Protein AF-A0A3P3XNZ6-F1 (afdb_monomer)

Structure (mmCIF, N/CA/C/O backbone):
data_AF-A0A3P3XNZ6-F1
#
_entry.id   AF-A0A3P3XNZ6-F1
#
loop_
_atom_site.group_PDB
_atom_site.id
_atom_site.type_symbol
_atom_site.label_atom_id
_atom_site.label_alt_id
_atom_site.label_comp_id
_atom_site.label_asym_id
_atom_site.label_entity_id
_atom_site.label_seq_id
_atom_site.pdbx_PDB_ins_code
_atom_site.Cartn_x
_atom_site.Cartn_y
_atom_site.Cartn_z
_atom_site.occupancy
_atom_site.B_iso_or_equiv
_atom_site.auth_seq_id
_atom_site.auth_comp_id
_atom_site.auth_asym_id
_atom_site.auth_atom_id
_atom_site.pdbx_PDB_model_num
ATOM 1 N N . MET A 1 1 ? 28.329 -41.650 87.757 1.00 37.31 1 MET A N 1
ATOM 2 C CA . MET A 1 1 ? 29.149 -41.352 86.560 1.00 37.31 1 MET A CA 1
ATOM 3 C C . MET A 1 1 ? 28.262 -41.473 85.320 1.00 37.31 1 MET A C 1
ATOM 5 O O . MET A 1 1 ? 27.447 -42.379 85.312 1.00 37.31 1 MET A O 1
ATOM 9 N N . LYS A 1 2 ? 28.394 -40.509 84.386 1.00 38.69 2 LYS A N 1
ATOM 10 C CA . LYS A 1 2 ? 28.110 -40.455 82.919 1.00 38.69 2 LYS A CA 1
ATOM 11 C C . LYS A 1 2 ? 27.470 -41.691 82.232 1.00 38.69 2 LYS A C 1
ATOM 13 O O . LYS A 1 2 ? 27.834 -42.795 82.592 1.00 38.69 2 LYS A O 1
ATOM 18 N N . ALA A 1 3 ? 26.711 -41.645 81.126 1.00 40.75 3 ALA A N 1
ATOM 19 C CA . ALA A 1 3 ? 26.027 -40.648 80.278 1.00 40.75 3 ALA A CA 1
ATOM 20 C C . ALA A 1 3 ? 25.397 -41.413 79.064 1.00 40.75 3 ALA A C 1
ATOM 22 O O . ALA A 1 3 ? 25.833 -42.527 78.793 1.00 40.75 3 ALA A O 1
ATOM 23 N N . LEU A 1 4 ? 24.510 -40.746 78.294 1.00 41.44 4 LEU A N 1
ATOM 24 C CA . LEU A 1 4 ? 24.102 -41.002 76.880 1.00 41.44 4 LEU A CA 1
ATOM 25 C C . LEU A 1 4 ? 23.188 -42.221 76.591 1.00 41.44 4 LEU A C 1
ATOM 27 O O . LEU A 1 4 ? 23.368 -43.285 77.152 1.00 41.44 4 LEU A O 1
ATOM 31 N N . GLY A 1 5 ? 22.196 -42.179 75.694 1.00 35.16 5 GLY A N 1
ATOM 32 C CA . GLY A 1 5 ? 21.735 -41.153 74.755 1.00 35.16 5 GLY A CA 1
ATOM 33 C C . GLY A 1 5 ? 20.510 -41.666 73.969 1.00 35.16 5 GLY A C 1
ATOM 34 O O . GLY A 1 5 ? 20.352 -42.864 73.755 1.00 35.16 5 GLY A O 1
ATOM 35 N N . ARG A 1 6 ? 19.621 -40.746 73.573 1.00 47.22 6 ARG A N 1
ATOM 36 C CA . ARG A 1 6 ? 18.455 -40.976 72.698 1.00 47.22 6 ARG A CA 1
ATOM 37 C C . ARG A 1 6 ? 18.891 -41.075 71.230 1.00 47.22 6 ARG A C 1
ATOM 39 O O . ARG A 1 6 ? 19.627 -40.201 70.785 1.00 47.22 6 ARG A O 1
ATOM 46 N N . SER A 1 7 ? 18.280 -41.962 70.444 1.00 38.56 7 SER A N 1
ATOM 47 C CA . SER A 1 7 ? 17.762 -41.588 69.117 1.00 38.56 7 SER A CA 1
ATOM 48 C C . SER A 1 7 ? 16.632 -42.538 68.691 1.00 38.56 7 SER A C 1
ATOM 50 O O . SER A 1 7 ? 16.770 -43.757 68.711 1.00 38.56 7 SER A O 1
ATOM 52 N N . ALA A 1 8 ? 15.475 -41.966 68.358 1.00 41.25 8 ALA A N 1
ATOM 53 C CA . ALA A 1 8 ? 14.380 -42.648 67.681 1.00 41.25 8 ALA A CA 1
ATOM 54 C C . ALA A 1 8 ? 14.268 -42.020 66.288 1.00 41.25 8 ALA A C 1
ATOM 56 O O . ALA A 1 8 ? 14.183 -40.797 66.159 1.00 41.25 8 ALA A O 1
ATOM 57 N N . GLY A 1 9 ? 14.345 -42.865 65.260 1.00 38.97 9 GLY A N 1
ATOM 58 C CA . GLY A 1 9 ? 14.398 -42.478 63.856 1.00 38.97 9 GLY A CA 1
ATOM 59 C C . GLY A 1 9 ? 13.128 -41.774 63.386 1.00 38.97 9 GLY A C 1
ATOM 60 O O . GLY A 1 9 ? 12.032 -42.331 63.405 1.00 38.97 9 GLY A O 1
ATOM 61 N N . VAL A 1 10 ? 13.303 -40.543 62.913 1.00 47.97 10 VAL A N 1
ATOM 62 C CA . VAL A 1 10 ? 12.312 -39.764 62.172 1.00 47.97 10 VAL A CA 1
ATOM 63 C C . VAL A 1 10 ? 12.472 -40.109 60.694 1.00 47.97 10 VAL A C 1
ATOM 65 O O . VAL A 1 10 ? 13.333 -39.561 60.017 1.00 47.97 10 VAL A O 1
ATOM 68 N N . ALA A 1 11 ? 11.658 -41.026 60.176 1.00 49.03 11 ALA A N 1
ATOM 69 C CA . ALA A 1 11 ? 11.659 -41.348 58.748 1.00 49.03 11 ALA A CA 1
ATOM 70 C C . ALA A 1 11 ? 10.251 -41.705 58.253 1.00 49.03 11 ALA A C 1
ATOM 72 O O . ALA A 1 11 ? 9.998 -42.829 57.834 1.00 49.03 11 ALA A O 1
ATOM 73 N N . ARG A 1 12 ? 9.297 -40.763 58.334 1.00 46.00 12 ARG A N 1
ATOM 74 C CA . ARG A 1 12 ? 8.015 -40.889 57.601 1.00 46.00 12 ARG A CA 1
ATOM 75 C C . ARG A 1 12 ? 7.207 -39.596 57.420 1.00 46.00 12 ARG A C 1
ATOM 77 O O . ARG A 1 12 ? 5.992 -39.648 57.284 1.00 46.00 12 ARG A O 1
ATOM 84 N N . LYS A 1 13 ? 7.860 -38.427 57.418 1.00 45.84 13 LYS A N 1
ATOM 85 C CA . LYS A 1 13 ? 7.195 -37.126 57.171 1.00 45.84 13 LYS A CA 1
ATOM 86 C C . LYS A 1 13 ? 7.773 -36.314 56.004 1.00 45.84 13 LYS A C 1
ATOM 88 O O . LYS A 1 13 ? 7.261 -35.242 55.715 1.00 45.84 13 LYS A O 1
ATOM 93 N N . PHE A 1 14 ? 8.780 -36.830 55.296 1.00 45.44 14 PHE A N 1
ATOM 94 C CA . PHE A 1 1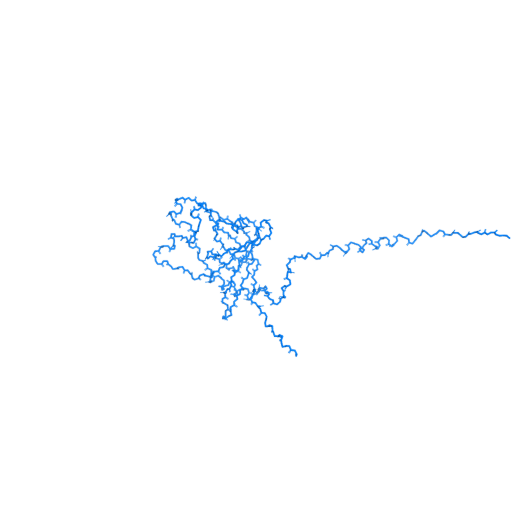4 ? 9.433 -36.098 54.200 1.00 45.44 14 PHE A CA 1
ATOM 95 C C . PHE A 1 14 ? 8.884 -36.403 52.799 1.00 45.44 14 PHE A C 1
ATOM 97 O O . PHE A 1 14 ? 9.166 -35.656 51.870 1.00 45.44 14 PHE A O 1
ATOM 104 N N . SER A 1 15 ? 8.052 -37.434 52.625 1.00 47.91 15 SER A N 1
ATOM 105 C CA . SER A 1 15 ? 7.571 -37.823 51.288 1.00 47.91 15 SER A CA 1
ATOM 106 C C . SER A 1 15 ? 6.355 -37.029 50.794 1.00 47.91 15 SER A C 1
ATOM 108 O O . SER A 1 15 ? 6.099 -37.016 49.598 1.00 47.91 15 SER A O 1
ATOM 110 N N . PHE A 1 16 ? 5.619 -36.339 51.675 1.00 46.62 16 PHE A N 1
ATOM 111 C CA . PHE A 1 16 ? 4.447 -35.541 51.274 1.00 46.62 16 PHE A CA 1
ATOM 112 C C . PHE A 1 16 ? 4.792 -34.088 50.910 1.00 46.62 16 PHE A C 1
ATOM 114 O O . PHE A 1 16 ? 4.100 -33.479 50.100 1.00 46.62 16 PHE A O 1
ATOM 121 N N . LEU A 1 17 ? 5.884 -33.536 51.455 1.00 43.78 17 LEU A N 1
ATOM 122 C CA . LEU A 1 17 ? 6.280 -32.149 51.183 1.00 43.78 17 LEU A CA 1
ATOM 123 C C . LEU A 1 17 ? 6.945 -31.980 49.807 1.00 43.78 17 LEU A C 1
ATOM 125 O O . LEU A 1 17 ? 6.819 -30.929 49.185 1.00 43.78 17 LEU A O 1
ATOM 129 N N . VAL A 1 18 ? 7.616 -33.024 49.309 1.00 50.12 18 VAL A N 1
ATOM 130 C CA . VAL A 1 18 ? 8.304 -32.984 48.008 1.00 50.12 18 VAL A CA 1
ATOM 131 C C . VAL A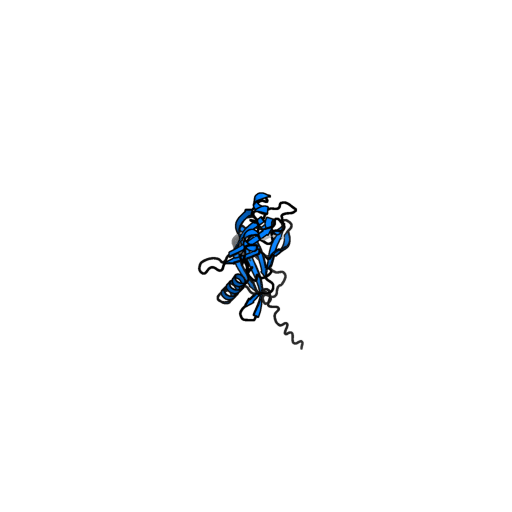 1 18 ? 7.305 -33.047 46.846 1.00 50.12 18 VAL A C 1
ATOM 133 O O . VAL A 1 18 ? 7.494 -32.366 45.845 1.00 50.12 18 VAL A O 1
ATOM 136 N N . VAL A 1 19 ? 6.192 -33.776 46.989 1.00 50.62 19 VAL A N 1
ATOM 137 C CA . VAL A 1 19 ? 5.168 -33.879 45.930 1.00 50.62 19 VAL A CA 1
ATOM 138 C C . VAL A 1 19 ? 4.344 -32.589 45.806 1.00 50.62 19 VAL A C 1
ATOM 140 O O . VAL A 1 19 ? 4.013 -32.182 44.695 1.00 50.62 19 VAL A O 1
ATOM 143 N N . PHE A 1 20 ? 4.082 -31.886 46.914 1.00 46.78 20 PHE A N 1
ATOM 144 C CA . PHE A 1 20 ? 3.361 -30.606 46.877 1.00 46.78 20 PHE A CA 1
ATOM 145 C C . PHE A 1 20 ? 4.219 -29.468 46.293 1.00 46.78 20 PHE A C 1
ATOM 147 O O . PHE A 1 20 ? 3.716 -28.634 45.544 1.00 46.78 20 PHE A O 1
ATOM 154 N N . ALA A 1 21 ? 5.534 -29.474 46.548 1.00 50.12 21 ALA A N 1
ATOM 155 C CA . ALA A 1 21 ? 6.458 -28.496 45.970 1.00 50.12 21 ALA A CA 1
ATOM 156 C C . ALA A 1 21 ? 6.625 -28.653 44.444 1.00 50.12 21 ALA A C 1
ATOM 158 O O . ALA A 1 21 ? 6.750 -27.654 43.736 1.00 50.12 21 ALA A O 1
ATOM 159 N N . VAL A 1 22 ? 6.564 -29.883 43.918 1.00 49.59 22 VAL A N 1
ATOM 160 C CA . VAL A 1 22 ? 6.654 -30.144 42.468 1.00 49.59 22 VAL A CA 1
ATOM 161 C C . VAL A 1 22 ? 5.366 -29.743 41.733 1.00 49.59 22 VAL A C 1
ATOM 163 O O . VAL A 1 22 ? 5.442 -29.234 40.616 1.00 49.59 22 VAL A O 1
ATOM 166 N N . LEU A 1 23 ? 4.193 -29.862 42.366 1.00 43.44 23 LEU A N 1
ATOM 167 C CA . LEU A 1 23 ? 2.929 -29.374 41.793 1.00 43.44 23 LEU A CA 1
ATOM 168 C C . LEU A 1 23 ? 2.794 -27.842 41.835 1.00 43.44 23 LEU A C 1
ATOM 170 O O . LEU A 1 23 ? 2.243 -27.261 40.903 1.00 43.44 23 LEU A O 1
ATOM 174 N N . CYS A 1 24 ? 3.352 -27.170 42.847 1.00 44.66 24 CYS A N 1
ATOM 175 C CA . CYS A 1 24 ? 3.391 -25.704 42.878 1.00 44.66 24 CYS A CA 1
ATOM 176 C C . CYS A 1 24 ? 4.438 -25.103 41.918 1.00 44.66 24 CYS A C 1
ATOM 178 O O . CYS A 1 24 ? 4.252 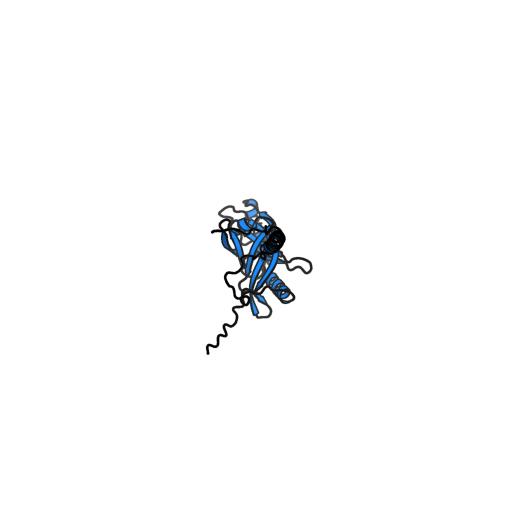-23.983 41.451 1.00 44.66 24 CYS A O 1
ATOM 180 N N . GLY A 1 25 ? 5.504 -25.838 41.575 1.00 40.91 25 GLY A N 1
ATOM 181 C CA . GLY A 1 25 ? 6.512 -25.395 40.600 1.00 40.91 25 GLY A CA 1
ATOM 182 C C . GLY A 1 25 ? 6.044 -25.432 39.139 1.00 40.91 25 GLY A C 1
ATOM 183 O O . GLY A 1 25 ? 6.533 -24.659 38.321 1.00 40.91 25 GLY A O 1
ATOM 184 N N . ALA A 1 26 ? 5.065 -26.281 38.808 1.00 43.91 26 ALA A N 1
ATOM 185 C CA . ALA A 1 26 ? 4.549 -26.423 37.443 1.00 43.91 26 ALA A CA 1
ATOM 186 C C . ALA A 1 26 ? 3.462 -25.395 37.067 1.00 43.91 26 ALA A C 1
ATOM 188 O O . ALA A 1 26 ? 3.115 -25.280 35.896 1.00 43.91 26 ALA A O 1
ATOM 189 N N . MET A 1 27 ? 2.941 -24.623 38.029 1.00 44.44 27 MET A N 1
ATOM 190 C CA . MET A 1 27 ? 1.995 -23.528 37.758 1.00 44.44 27 MET A CA 1
ATOM 191 C C . MET A 1 27 ? 2.659 -22.146 37.673 1.00 44.44 27 MET A C 1
ATOM 193 O O . MET A 1 27 ? 1.966 -21.149 37.494 1.00 44.44 27 MET A O 1
ATOM 197 N N . LEU A 1 28 ? 3.994 -22.072 37.752 1.00 44.62 28 LEU A N 1
ATOM 198 C CA . LEU A 1 28 ? 4.743 -20.809 37.733 1.00 44.62 28 LEU A CA 1
ATOM 199 C C . LEU A 1 28 ? 5.481 -20.514 36.412 1.00 44.62 28 LEU A C 1
ATOM 201 O O . LEU A 1 28 ? 6.344 -19.640 36.390 1.00 44.62 28 LEU A O 1
ATOM 205 N N . SER A 1 29 ? 5.161 -21.208 35.313 1.00 48.19 29 SER A N 1
ATOM 206 C CA . SER A 1 29 ? 5.759 -20.933 33.990 1.00 48.19 29 SER A CA 1
ATOM 207 C C . SER A 1 29 ? 4.765 -20.668 32.857 1.00 48.19 29 SER A C 1
ATOM 209 O O . SER A 1 29 ? 5.189 -20.409 31.734 1.00 48.19 29 SER A O 1
ATOM 211 N N . ALA A 1 30 ? 3.461 -20.611 33.130 1.00 47.41 30 ALA A N 1
ATOM 212 C CA . ALA A 1 30 ? 2.501 -20.042 32.186 1.00 47.41 30 ALA A CA 1
ATOM 213 C C . ALA A 1 30 ? 2.425 -18.520 32.384 1.00 47.41 30 ALA A C 1
ATOM 215 O O . ALA A 1 30 ? 1.396 -17.974 32.777 1.00 47.41 30 ALA A O 1
ATOM 216 N N . GLN A 1 31 ? 3.547 -17.828 32.166 1.00 46.78 31 GLN A N 1
ATOM 217 C CA . GLN A 1 31 ? 3.492 -16.388 31.923 1.00 46.78 31 GLN A CA 1
ATOM 218 C C . GLN A 1 31 ? 2.617 -16.196 30.672 1.00 46.78 31 GLN A C 1
ATOM 220 O O . GLN A 1 31 ? 2.880 -16.866 29.667 1.00 46.78 31 GLN A O 1
ATOM 225 N N . PRO A 1 32 ? 1.567 -15.353 30.699 1.00 46.50 32 PRO A N 1
ATOM 226 C CA . PRO A 1 32 ? 0.882 -14.992 29.469 1.00 46.50 32 PRO A CA 1
ATOM 227 C C . PRO A 1 32 ? 1.940 -14.456 28.506 1.00 46.50 32 PRO A C 1
ATOM 229 O O . PRO A 1 32 ? 2.825 -13.710 28.918 1.00 46.50 32 PRO A O 1
ATOM 232 N N . TYR A 1 33 ? 1.886 -14.878 27.247 1.00 46.62 33 TYR A N 1
ATOM 233 C CA . TYR A 1 33 ? 2.715 -14.305 26.197 1.00 46.62 33 TYR A CA 1
ATOM 234 C C . TYR A 1 33 ? 2.481 -12.788 26.192 1.00 46.62 33 TYR A C 1
ATOM 236 O O . TYR A 1 33 ? 1.423 -12.318 25.773 1.00 46.62 33 TYR A O 1
ATOM 244 N N . VAL A 1 34 ? 3.427 -12.031 26.748 1.00 42.97 34 VAL A N 1
ATOM 245 C CA . VAL A 1 34 ? 3.417 -10.574 26.689 1.00 42.97 34 VAL A CA 1
ATOM 246 C C . VAL A 1 34 ? 4.080 -10.232 25.370 1.00 42.97 34 VAL A C 1
ATOM 248 O O . VAL A 1 34 ? 5.305 -10.233 25.261 1.00 42.97 34 VAL A O 1
ATOM 251 N N . ASP A 1 35 ? 3.254 -10.002 24.352 1.00 43.41 35 ASP A N 1
ATOM 252 C CA . ASP A 1 35 ? 3.712 -9.348 23.136 1.00 43.41 35 ASP A CA 1
ATOM 253 C C . ASP A 1 35 ? 4.302 -8.003 23.571 1.00 43.41 35 ASP A C 1
ATOM 255 O O . ASP A 1 35 ? 3.625 -7.208 24.229 1.00 43.41 35 ASP A O 1
ATOM 259 N N . ALA A 1 36 ? 5.587 -7.780 23.312 1.00 40.62 36 ALA A N 1
ATOM 260 C CA . ALA A 1 36 ? 6.288 -6.568 23.709 1.00 40.62 36 ALA A CA 1
ATOM 261 C C . ALA A 1 36 ? 5.838 -5.382 22.834 1.00 40.62 36 ALA A C 1
ATOM 263 O O . ALA A 1 36 ? 6.620 -4.797 22.095 1.00 40.62 36 ALA A O 1
ATOM 264 N N . TYR A 1 37 ? 4.565 -5.006 22.944 1.00 45.94 37 TYR A N 1
ATOM 265 C CA . TYR A 1 37 ? 3.989 -3.755 22.471 1.00 45.94 37 TYR A CA 1
ATOM 266 C C . TYR A 1 37 ? 3.645 -2.880 23.678 1.00 45.94 37 TYR A C 1
ATOM 268 O O . TYR A 1 37 ? 2.486 -2.595 23.961 1.00 45.94 37 TYR A O 1
ATOM 276 N N . SER A 1 38 ? 4.652 -2.412 24.417 1.00 42.19 38 SER A N 1
ATOM 277 C CA . SER A 1 38 ? 4.426 -1.279 25.319 1.00 42.19 38 SER A CA 1
ATOM 278 C C . SER A 1 38 ? 5.699 -0.474 25.582 1.00 42.19 38 SER A C 1
ATOM 280 O O . SER A 1 38 ? 6.256 -0.499 26.678 1.00 42.19 38 SER A O 1
ATOM 282 N N . SER A 1 39 ? 6.127 0.349 24.621 1.00 40.72 39 SER A N 1
ATOM 283 C CA . SER A 1 39 ? 6.603 1.673 25.033 1.00 40.72 39 SER A CA 1
ATOM 284 C C . SER A 1 39 ? 5.356 2.428 25.488 1.00 40.72 39 SER A C 1
ATOM 286 O O . SER A 1 39 ? 4.534 2.747 24.629 1.00 40.72 39 SER A O 1
ATOM 288 N N . ALA A 1 40 ? 5.186 2.583 26.808 1.00 41.25 40 ALA A N 1
ATOM 289 C CA . ALA A 1 40 ? 4.059 3.187 27.531 1.00 41.25 40 ALA A CA 1
ATOM 290 C C . ALA A 1 40 ? 3.241 4.194 26.703 1.00 41.25 40 ALA A C 1
ATOM 292 O O . ALA A 1 40 ? 3.389 5.408 26.807 1.00 41.25 40 ALA A O 1
ATOM 293 N N . THR A 1 41 ? 2.374 3.668 25.849 1.00 45.09 41 THR A N 1
ATOM 294 C CA . THR A 1 41 ? 1.350 4.443 25.178 1.00 45.09 41 THR A CA 1
ATOM 295 C C . THR A 1 41 ? 0.203 4.347 26.153 1.00 45.09 41 THR A C 1
ATOM 297 O O . THR A 1 41 ? -0.248 3.233 26.424 1.00 45.09 41 THR A O 1
ATOM 300 N N . GLU A 1 42 ? -0.212 5.461 26.762 1.00 49.12 42 GLU A N 1
ATOM 301 C CA . GLU A 1 42 ? -1.441 5.431 27.550 1.00 49.12 42 GLU A CA 1
ATOM 302 C C . GLU A 1 42 ? -2.506 4.775 26.674 1.00 49.12 42 GLU A C 1
ATOM 304 O O . GLU A 1 42 ? -2.653 5.130 25.504 1.00 49.12 42 GLU A O 1
ATOM 309 N N . GLN A 1 43 ? -3.213 3.786 27.211 1.00 48.88 43 GLN A N 1
ATOM 310 C CA . GLN A 1 43 ? -4.198 2.983 26.479 1.00 48.88 43 GLN A CA 1
ATOM 311 C C . GLN A 1 43 ? -5.297 3.851 25.826 1.00 48.88 43 GLN A C 1
ATOM 313 O O . GLN A 1 43 ? -6.047 3.389 24.976 1.00 48.88 43 GLN A O 1
ATOM 318 N N . ALA A 1 44 ? -5.361 5.130 26.205 1.00 51.28 44 ALA A N 1
ATOM 319 C CA . ALA A 1 44 ? -6.229 6.152 25.655 1.00 51.28 44 ALA A CA 1
ATOM 320 C C . ALA A 1 44 ? -5.681 6.878 24.398 1.00 51.28 44 ALA A C 1
ATOM 322 O O . ALA A 1 44 ? -6.436 7.611 23.762 1.00 51.28 44 ALA A O 1
ATOM 323 N N . MET A 1 45 ? -4.409 6.684 24.015 1.00 57.16 45 MET A N 1
ATOM 324 C CA . MET A 1 45 ? -3.771 7.352 22.863 1.00 57.16 45 MET A CA 1
ATOM 325 C C . MET A 1 45 ? -3.881 6.593 21.536 1.00 57.16 45 MET A C 1
ATOM 327 O O . MET A 1 45 ? -3.646 7.169 20.472 1.00 57.16 45 MET A O 1
ATOM 331 N N . LYS A 1 46 ? -4.236 5.307 21.587 1.00 70.81 46 LYS A N 1
ATOM 332 C CA . LYS A 1 46 ? -4.516 4.469 20.419 1.00 70.81 46 LYS A CA 1
ATOM 333 C C . LYS A 1 46 ? -5.760 3.648 20.701 1.00 70.81 46 LYS A C 1
ATOM 335 O O . LYS A 1 46 ? -5.833 3.003 21.742 1.00 70.81 46 LYS A O 1
ATOM 340 N N . SER A 1 47 ? -6.724 3.653 19.790 1.00 80.25 47 SER A N 1
ATOM 341 C CA . SER A 1 47 ? -7.924 2.826 19.927 1.00 80.25 47 SER A CA 1
ATOM 342 C C . SER A 1 47 ? -8.122 1.949 18.704 1.00 80.25 47 SER A C 1
ATOM 344 O O . SER A 1 47 ? -8.302 2.462 17.598 1.00 80.25 47 SER A O 1
ATOM 346 N N . MET A 1 48 ? -8.132 0.634 18.927 1.00 86.62 48 MET A N 1
ATOM 347 C CA . MET A 1 48 ? -8.540 -0.346 17.927 1.00 86.62 48 MET A CA 1
ATOM 348 C C . MET A 1 48 ? -10.007 -0.113 17.560 1.00 86.62 48 MET A C 1
ATOM 350 O O . MET A 1 48 ? -10.880 -0.113 18.431 1.00 86.62 48 MET A O 1
ATOM 354 N N . LEU A 1 49 ? -10.281 0.106 16.279 1.00 87.88 49 LEU A N 1
ATOM 355 C CA . LEU A 1 49 ? -11.637 0.305 15.792 1.00 87.88 49 LEU A CA 1
ATOM 356 C C . LEU A 1 49 ? -12.333 -1.040 15.620 1.00 87.88 49 LEU A C 1
ATOM 358 O O . LEU A 1 49 ? -11.756 -2.001 15.119 1.00 87.88 49 LEU A O 1
ATOM 362 N N . THR A 1 50 ? -13.599 -1.096 16.016 1.00 87.88 50 THR A N 1
ATOM 363 C CA . THR A 1 50 ? -14.459 -2.276 15.869 1.00 87.88 50 THR A CA 1
ATOM 364 C C . THR A 1 50 ? -15.877 -1.842 15.489 1.00 87.88 50 THR A C 1
ATOM 366 O O . THR A 1 50 ? -16.209 -0.654 15.559 1.00 87.88 50 THR A O 1
ATOM 369 N N . GLY A 1 51 ? -16.713 -2.792 15.057 1.00 89.06 51 GLY A N 1
ATOM 370 C CA . GLY A 1 51 ? -18.129 -2.549 14.757 1.00 89.06 51 GLY A CA 1
ATOM 371 C C . GLY A 1 51 ? -18.352 -1.414 13.751 1.00 89.06 51 GLY A C 1
ATOM 372 O O . GLY A 1 51 ? -17.676 -1.333 12.725 1.00 89.06 51 GLY A O 1
ATOM 373 N N . ASP A 1 52 ? -19.290 -0.517 14.053 1.00 90.38 52 ASP A N 1
ATOM 374 C CA . ASP A 1 52 ? -19.654 0.592 13.162 1.00 90.38 52 ASP A CA 1
ATOM 375 C C . ASP A 1 52 ? -18.518 1.603 12.961 1.00 90.38 52 ASP A C 1
ATOM 377 O O . ASP A 1 52 ? -18.386 2.171 11.878 1.00 90.38 52 ASP A O 1
ATOM 381 N N . ALA A 1 53 ? -17.662 1.801 13.970 1.00 88.62 53 ALA A N 1
ATOM 382 C CA . ALA A 1 53 ? -16.509 2.691 13.856 1.00 88.62 53 ALA A CA 1
ATOM 383 C C . ALA A 1 53 ? -15.477 2.145 12.860 1.00 88.62 53 ALA A C 1
ATOM 385 O O . ALA A 1 53 ? -14.935 2.907 12.061 1.00 88.62 53 ALA A O 1
ATOM 386 N N . PHE A 1 54 ? -15.255 0.826 12.871 1.00 90.62 54 PHE A N 1
ATOM 387 C CA . PHE A 1 54 ? -14.422 0.160 11.871 1.00 90.62 54 PHE A CA 1
ATOM 388 C C . PHE A 1 54 ? -15.022 0.322 10.472 1.00 90.62 54 PHE A C 1
ATOM 390 O O . PHE A 1 54 ? -14.341 0.812 9.580 1.00 90.62 54 PHE A O 1
ATOM 397 N N . LYS A 1 55 ? -16.312 0.005 10.291 1.00 92.06 55 LYS A N 1
ATOM 398 C CA . LYS A 1 55 ? -16.990 0.113 8.985 1.00 92.06 55 LYS A CA 1
ATOM 399 C C . LYS A 1 55 ? -16.955 1.534 8.421 1.00 92.06 55 LYS A C 1
ATOM 401 O O . LYS A 1 55 ? -16.718 1.730 7.231 1.00 92.06 55 LYS A O 1
ATOM 406 N N . ALA A 1 56 ? -17.171 2.538 9.270 1.00 91.56 56 ALA A N 1
ATOM 407 C CA . ALA A 1 56 ? -17.101 3.938 8.868 1.00 91.56 56 ALA A CA 1
ATOM 408 C C . ALA A 1 56 ? -15.677 4.347 8.456 1.00 91.56 56 ALA A C 1
ATOM 410 O O . ALA A 1 56 ? -15.514 5.059 7.464 1.00 91.56 56 ALA A O 1
ATOM 411 N N . ALA A 1 57 ? -14.657 3.881 9.184 1.00 92.31 57 ALA A N 1
ATOM 412 C CA . ALA A 1 57 ? -13.262 4.111 8.828 1.00 92.31 57 ALA A CA 1
ATOM 413 C C . ALA A 1 57 ? -12.888 3.408 7.517 1.00 92.31 57 ALA A C 1
ATOM 415 O O . ALA A 1 57 ? -12.378 4.075 6.624 1.00 92.31 57 ALA A O 1
ATOM 416 N N . ALA A 1 58 ? -13.203 2.118 7.366 1.00 94.38 58 ALA A N 1
ATOM 417 C CA . ALA A 1 58 ? -12.950 1.336 6.155 1.00 94.38 58 ALA A CA 1
ATOM 418 C C . ALA A 1 58 ? -13.538 2.019 4.912 1.00 94.38 58 ALA A C 1
ATOM 420 O O . ALA A 1 58 ? -12.815 2.293 3.957 1.00 94.38 58 ALA A O 1
ATOM 421 N N . LYS A 1 59 ? -14.810 2.435 4.972 1.00 94.06 59 LYS A N 1
ATOM 422 C CA . LYS A 1 59 ? -15.469 3.166 3.879 1.00 94.06 59 LYS A CA 1
ATOM 423 C C . LYS A 1 59 ? -14.794 4.503 3.557 1.00 94.06 59 LYS A C 1
ATOM 425 O O . LYS A 1 59 ? -14.680 4.878 2.393 1.00 94.06 59 LYS A O 1
ATOM 430 N N . ALA A 1 60 ? -14.372 5.254 4.575 1.00 93.44 60 ALA A N 1
ATOM 431 C CA . ALA A 1 60 ? -13.689 6.528 4.364 1.00 93.44 60 ALA A CA 1
ATOM 432 C C . ALA A 1 60 ? -12.281 6.343 3.779 1.00 93.44 60 ALA A C 1
ATOM 434 O O . ALA A 1 60 ? -11.866 7.123 2.925 1.00 93.44 60 ALA A O 1
ATOM 435 N N . ILE A 1 61 ? -11.562 5.307 4.219 1.00 95.19 61 ILE A N 1
ATOM 436 C CA . ILE A 1 61 ? -10.242 4.931 3.706 1.00 95.19 61 ILE A CA 1
ATOM 437 C C . ILE A 1 61 ? -10.359 4.489 2.243 1.00 95.19 61 ILE A C 1
ATOM 439 O O . ILE A 1 61 ? -9.619 5.002 1.410 1.00 95.19 61 ILE A O 1
ATOM 443 N N . GLU A 1 62 ? -11.309 3.607 1.924 1.00 95.38 62 GLU A N 1
ATOM 444 C CA . GLU A 1 62 ? -11.606 3.145 0.561 1.00 95.38 62 GLU A CA 1
ATOM 445 C C . GLU A 1 62 ? -11.896 4.310 -0.386 1.00 95.38 62 GLU A C 1
ATOM 447 O O . GLU A 1 62 ? -11.244 4.437 -1.424 1.00 95.38 62 GLU A O 1
ATOM 452 N N . ALA A 1 63 ? -12.794 5.218 0.011 1.00 93.25 63 ALA A N 1
ATOM 453 C CA . ALA A 1 63 ? -13.168 6.387 -0.785 1.00 93.25 63 ALA A CA 1
ATOM 454 C C . ALA A 1 63 ? -12.006 7.360 -1.055 1.00 93.25 63 ALA A C 1
ATOM 456 O O . ALA A 1 63 ? -12.070 8.139 -2.005 1.00 93.25 63 ALA A O 1
ATOM 457 N N . GLY A 1 64 ? -10.970 7.344 -0.213 1.00 92.19 64 GLY A N 1
ATOM 458 C CA . GLY A 1 64 ? -9.755 8.137 -0.388 1.00 92.19 64 GLY A CA 1
ATOM 459 C C . GLY A 1 64 ? -8.533 7.308 -0.769 1.00 92.19 64 GLY A C 1
ATOM 460 O O . GLY A 1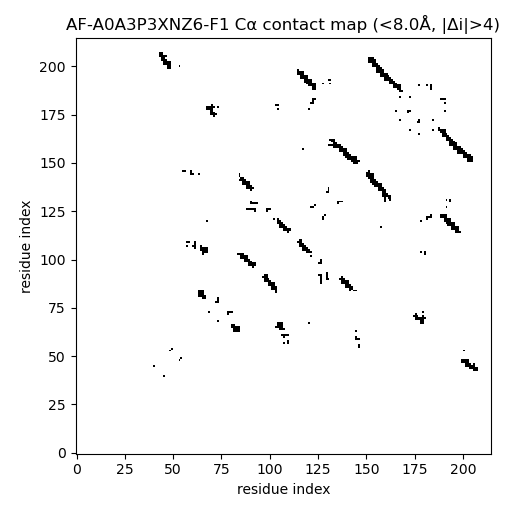 64 ? -7.411 7.773 -0.575 1.00 92.19 64 GLY A O 1
ATOM 461 N N . SER A 1 65 ? -8.715 6.091 -1.275 1.00 94.44 65 SER A N 1
ATOM 462 C CA . SER A 1 65 ? -7.626 5.277 -1.813 1.00 94.44 65 SER A CA 1
ATOM 463 C C . SER A 1 65 ? -7.443 5.522 -3.322 1.00 94.44 65 SER A C 1
ATOM 465 O O . SER A 1 65 ? -8.250 6.205 -3.956 1.00 94.44 65 SER A O 1
ATOM 467 N N . ALA A 1 66 ? -6.331 5.067 -3.897 1.00 93.75 66 ALA A N 1
ATOM 468 C CA . ALA A 1 66 ? -6.040 5.221 -5.322 1.00 93.75 66 ALA A CA 1
ATOM 469 C C . ALA A 1 66 ? -6.748 4.150 -6.172 1.00 93.75 66 ALA A C 1
ATOM 471 O O . ALA A 1 66 ? -7.123 3.089 -5.681 1.00 93.75 66 ALA A O 1
ATOM 472 N N . ASP A 1 67 ? -6.864 4.405 -7.475 1.00 93.94 67 ASP A N 1
ATOM 473 C CA . ASP A 1 67 ? -7.363 3.454 -8.482 1.00 93.94 67 ASP A CA 1
ATOM 474 C C . ASP A 1 67 ? -6.260 2.578 -9.104 1.00 93.94 67 ASP A C 1
ATOM 476 O O . ASP A 1 67 ? -6.540 1.748 -9.966 1.00 93.94 67 ASP A O 1
ATOM 480 N N . LEU A 1 68 ? -5.007 2.759 -8.667 1.00 94.62 68 LEU A N 1
ATOM 481 C CA . LEU A 1 68 ? -3.823 2.016 -9.118 1.00 94.62 68 LEU A CA 1
ATOM 482 C C . LEU A 1 68 ? -3.587 2.073 -10.637 1.00 94.62 68 LEU A C 1
ATOM 484 O O . LEU A 1 68 ? -3.047 1.130 -11.227 1.00 94.62 68 LEU A O 1
ATOM 488 N N . ALA A 1 69 ? -3.977 3.179 -11.279 1.00 95.31 69 ALA A N 1
ATOM 489 C CA . ALA A 1 69 ? -3.795 3.357 -12.711 1.00 95.31 69 ALA A CA 1
ATOM 490 C C . ALA A 1 69 ? -2.313 3.282 -13.125 1.00 95.31 69 ALA A C 1
ATOM 492 O O . ALA A 1 69 ? -1.419 3.908 -12.542 1.00 95.31 69 ALA A O 1
ATOM 493 N N . ASN A 1 70 ? -2.050 2.546 -14.205 1.00 96.12 70 ASN A N 1
ATOM 494 C CA . ASN A 1 70 ? -0.747 2.560 -14.862 1.00 96.12 70 ASN A CA 1
ATOM 495 C C . ASN A 1 70 ? -0.544 3.834 -15.697 1.00 96.12 70 ASN A C 1
ATOM 497 O O . ASN A 1 70 ? -1.485 4.584 -15.967 1.00 96.12 70 ASN A O 1
ATOM 501 N N . LEU A 1 71 ? 0.697 4.083 -16.115 1.00 95.25 71 LEU A N 1
ATOM 502 C CA . LEU A 1 71 ? 1.076 5.296 -16.840 1.00 95.25 71 LEU A CA 1
ATOM 503 C C . LEU A 1 71 ? 0.321 5.462 -18.168 1.00 95.25 71 LEU A C 1
ATOM 505 O O . LEU A 1 71 ? 0.043 6.588 -18.581 1.00 95.25 71 LEU A O 1
ATOM 509 N N . ALA A 1 72 ? 0.004 4.360 -18.852 1.00 96.62 72 ALA A N 1
ATOM 510 C CA . ALA A 1 72 ? -0.791 4.390 -20.076 1.00 96.62 72 ALA A CA 1
ATOM 511 C C . ALA A 1 72 ? -2.226 4.860 -19.797 1.00 96.62 72 ALA A C 1
ATOM 513 O O . ALA A 1 72 ? -2.714 5.786 -20.446 1.00 96.62 72 ALA A O 1
ATOM 514 N N . THR A 1 73 ? -2.867 4.279 -18.781 1.00 96.75 73 THR A N 1
ATOM 515 C CA . THR A 1 73 ? -4.222 4.640 -18.345 1.00 96.75 73 THR A CA 1
ATOM 516 C C . THR A 1 73 ? -4.268 6.085 -17.865 1.00 96.75 73 THR A C 1
ATOM 518 O O . THR A 1 73 ? -5.143 6.842 -18.278 1.00 96.75 73 THR A O 1
ATOM 521 N N . SER A 1 74 ? -3.276 6.516 -17.080 1.00 95.31 74 SER A N 1
ATOM 522 C CA . SER A 1 74 ? -3.246 7.869 -16.524 1.00 95.31 74 SER A CA 1
ATOM 523 C C . SER A 1 74 ? -3.039 8.970 -17.571 1.00 95.31 74 SER A C 1
ATOM 525 O O . SER A 1 74 ? -3.247 10.146 -17.282 1.00 95.31 74 SER A O 1
ATOM 527 N N . LYS A 1 75 ? -2.574 8.608 -18.774 1.00 95.56 75 LYS A N 1
ATOM 528 C CA . LYS A 1 75 ? -2.379 9.514 -19.917 1.00 95.56 75 LYS A CA 1
ATOM 529 C C . LYS A 1 75 ? -3.523 9.456 -20.930 1.00 95.56 75 LYS A C 1
ATOM 531 O O . LYS A 1 75 ? -3.508 10.227 -21.891 1.00 95.56 75 LYS A O 1
ATOM 536 N N . ALA A 1 76 ? -4.487 8.553 -20.754 1.00 96.38 76 ALA A N 1
ATOM 537 C CA . ALA A 1 76 ? -5.607 8.420 -21.671 1.00 96.38 76 ALA A CA 1
ATOM 538 C C . ALA A 1 76 ? -6.490 9.689 -21.654 1.00 96.38 76 ALA A C 1
ATOM 540 O O . ALA A 1 76 ? -6.710 10.276 -20.588 1.00 96.38 76 ALA A O 1
ATOM 541 N N . PRO A 1 77 ? -7.026 10.129 -22.809 1.00 96.31 77 PRO A N 1
ATOM 542 C CA . PRO A 1 77 ? -7.928 11.275 -22.860 1.00 96.31 77 PRO A CA 1
ATOM 543 C C . PRO A 1 77 ? -9.139 11.098 -21.936 1.00 96.31 77 PRO A C 1
ATOM 545 O O . PRO A 1 77 ? -9.812 10.072 -21.972 1.00 96.31 77 PRO A O 1
ATOM 548 N N . GLY A 1 78 ? -9.428 12.117 -21.125 1.00 95.69 78 GLY A N 1
ATOM 549 C CA . GLY A 1 78 ? -10.556 12.111 -20.187 1.00 95.69 78 GLY A CA 1
ATOM 550 C C . GLY A 1 78 ? -10.274 11.444 -18.838 1.00 95.69 78 GLY A C 1
ATOM 551 O O . GLY A 1 78 ? -11.123 11.522 -17.951 1.00 95.69 78 GLY A O 1
ATOM 552 N N . TYR A 1 79 ? -9.096 10.844 -18.638 1.00 95.69 79 TYR A N 1
ATOM 553 C CA . TYR A 1 79 ? -8.716 10.308 -17.334 1.00 95.69 79 TYR A CA 1
ATOM 554 C C . TYR A 1 79 ? -8.539 11.431 -16.301 1.00 95.69 79 TYR A C 1
ATOM 556 O O . TYR A 1 79 ? -7.866 12.433 -16.548 1.00 95.69 79 TYR A O 1
ATOM 564 N N . THR A 1 80 ? -9.127 11.244 -15.120 1.00 93.31 80 THR A N 1
ATOM 565 C CA . THR A 1 80 ? -8.922 12.098 -13.947 1.00 93.31 80 THR A CA 1
ATOM 566 C C . THR A 1 80 ? -8.626 11.197 -12.763 1.00 93.31 80 THR A C 1
ATOM 568 O O . THR A 1 80 ? -9.490 10.426 -12.355 1.00 93.31 80 THR A O 1
ATOM 571 N N . ALA A 1 81 ? -7.416 11.304 -12.212 1.00 88.81 81 ALA A N 1
ATOM 572 C CA . ALA A 1 81 ? -7.037 10.518 -11.047 1.00 88.81 81 ALA A CA 1
ATOM 573 C C . ALA A 1 81 ? -7.968 10.831 -9.861 1.00 88.81 81 ALA A C 1
ATOM 575 O O . ALA A 1 81 ? -8.273 12.010 -9.620 1.00 88.81 81 ALA A O 1
ATOM 576 N N . PRO A 1 82 ? -8.401 9.816 -9.094 1.00 88.69 82 PRO A N 1
ATOM 577 C CA . PRO A 1 82 ? -9.135 10.055 -7.864 1.00 88.69 82 PRO A CA 1
ATOM 578 C C . PRO A 1 82 ? -8.265 10.833 -6.872 1.00 88.69 82 PRO A C 1
ATOM 580 O O . PRO A 1 82 ? -7.034 10.762 -6.879 1.00 88.69 82 PRO A O 1
ATOM 583 N N . LYS A 1 83 ? -8.911 11.582 -5.975 1.00 82.38 83 LYS A N 1
ATOM 584 C CA . LYS A 1 83 ? -8.204 12.175 -4.838 1.00 82.38 83 LYS A CA 1
ATOM 585 C C . LYS A 1 83 ? -7.846 11.059 -3.860 1.00 82.38 83 LYS A C 1
ATOM 587 O O . LYS A 1 83 ? -8.722 10.570 -3.158 1.00 82.38 83 LYS A O 1
ATOM 592 N N . SER A 1 84 ? -6.570 10.704 -3.795 1.00 87.50 84 SER A N 1
ATOM 593 C CA . SER A 1 84 ? -6.057 9.710 -2.851 1.00 87.50 84 SER A CA 1
ATOM 594 C C . SER A 1 84 ? -5.384 10.373 -1.649 1.00 87.50 84 SER A C 1
ATOM 596 O O . SER A 1 84 ? -4.637 11.345 -1.808 1.00 87.50 84 SER A O 1
ATOM 598 N N . TYR A 1 85 ? -5.561 9.820 -0.451 1.00 91.75 85 TYR A N 1
ATOM 599 C CA . TYR A 1 85 ? -4.744 10.192 0.696 1.00 91.75 85 TYR A CA 1
ATOM 600 C C . TYR A 1 85 ? -3.292 9.759 0.471 1.00 91.75 85 TYR A C 1
ATOM 602 O O . TYR A 1 85 ? -3.005 8.661 -0.014 1.00 91.75 85 TYR A O 1
ATOM 610 N N . LEU A 1 86 ? -2.361 10.619 0.881 1.00 91.12 86 LEU A N 1
ATOM 611 C CA . LEU A 1 86 ? -0.978 10.199 1.063 1.00 91.12 86 LEU A CA 1
ATOM 612 C C . LEU A 1 86 ? -0.914 9.252 2.256 1.00 91.12 86 LEU A C 1
ATOM 614 O O . LEU A 1 86 ? -1.459 9.546 3.322 1.00 91.12 86 LEU A O 1
ATOM 618 N N . ALA A 1 87 ? -0.219 8.140 2.073 1.00 95.25 87 ALA A N 1
ATOM 619 C CA . ALA A 1 87 ? -0.007 7.164 3.123 1.00 95.25 87 ALA A CA 1
ATOM 620 C C . ALA A 1 87 ? 1.481 6.872 3.287 1.00 95.25 87 ALA A C 1
ATOM 622 O O . ALA A 1 87 ? 2.305 7.220 2.440 1.00 95.25 87 ALA A O 1
ATOM 623 N N . ASN A 1 88 ? 1.832 6.232 4.393 1.00 96.38 88 ASN A N 1
ATOM 624 C CA . ASN A 1 88 ? 3.175 5.738 4.635 1.00 96.38 88 ASN A CA 1
ATOM 625 C C . ASN A 1 88 ? 3.105 4.237 4.869 1.00 96.38 88 ASN A C 1
ATOM 627 O O . ASN A 1 88 ? 2.444 3.794 5.807 1.00 96.38 88 ASN A O 1
ATOM 631 N N . VAL A 1 89 ? 3.784 3.465 4.027 1.00 96.94 89 VAL A N 1
ATOM 632 C CA . VAL A 1 89 ? 4.001 2.047 4.299 1.00 96.94 89 VAL A CA 1
ATOM 633 C C . VAL A 1 89 ? 5.148 1.908 5.289 1.00 96.94 89 VAL A C 1
ATOM 635 O O . VAL A 1 89 ? 6.171 2.592 5.181 1.00 96.94 89 VAL A O 1
ATOM 638 N N . MET A 1 90 ? 4.954 1.034 6.265 1.00 96.94 90 MET A N 1
ATOM 639 C CA . MET A 1 90 ? 5.906 0.745 7.322 1.00 96.94 90 MET A CA 1
ATOM 640 C C . MET A 1 90 ? 6.158 -0.755 7.395 1.00 96.94 90 MET A C 1
ATOM 642 O O . MET A 1 90 ? 5.223 -1.553 7.316 1.00 96.94 90 MET A O 1
ATOM 646 N N . SER A 1 91 ? 7.416 -1.138 7.574 1.00 94.88 91 SER A N 1
ATOM 647 C CA . SER A 1 91 ? 7.810 -2.528 7.810 1.00 94.88 91 SER A CA 1
ATOM 648 C C . SER A 1 91 ? 9.054 -2.593 8.696 1.00 94.88 91 SER A C 1
ATOM 650 O O . SER A 1 91 ? 9.698 -1.572 8.949 1.00 94.88 91 SER A O 1
ATOM 652 N N . VAL A 1 92 ? 9.379 -3.785 9.191 1.00 93.81 92 VAL A N 1
ATOM 653 C CA . VAL A 1 92 ? 10.582 -4.018 9.997 1.00 93.81 92 VAL A CA 1
ATOM 654 C C . VAL A 1 92 ? 11.690 -4.530 9.084 1.00 93.81 92 VAL A C 1
ATOM 656 O O . VAL A 1 92 ? 11.503 -5.496 8.347 1.00 93.81 92 VAL A O 1
ATOM 659 N N . ASN A 1 93 ? 12.835 -3.859 9.119 1.00 92.50 93 ASN A N 1
ATOM 660 C CA . ASN A 1 93 ? 14.034 -4.255 8.397 1.00 92.50 93 ASN A CA 1
ATOM 661 C C . ASN A 1 93 ? 14.685 -5.482 9.061 1.00 92.50 93 ASN A C 1
ATOM 663 O O . ASN A 1 93 ? 14.471 -5.722 10.250 1.00 92.50 93 ASN A O 1
ATOM 667 N N . PRO A 1 94 ? 15.543 -6.232 8.345 1.00 91.06 94 PRO A N 1
ATOM 668 C CA . PRO A 1 94 ? 16.234 -7.394 8.913 1.00 91.06 94 PRO A CA 1
ATOM 669 C C . PRO A 1 94 ? 17.083 -7.097 10.160 1.00 91.06 94 PRO A C 1
ATOM 671 O O . PRO A 1 94 ? 17.318 -7.989 10.969 1.00 91.06 94 PRO A O 1
ATOM 674 N N . ASP A 1 95 ? 17.537 -5.852 10.327 1.00 91.12 95 ASP A N 1
ATOM 675 C CA . ASP A 1 95 ? 18.297 -5.388 11.495 1.00 91.12 95 ASP A CA 1
ATOM 676 C C . ASP A 1 95 ? 17.409 -4.961 12.683 1.00 91.12 95 ASP A C 1
ATOM 678 O O . ASP A 1 95 ? 17.918 -4.514 13.710 1.00 91.12 95 ASP A O 1
ATOM 682 N N . GLY A 1 96 ? 16.085 -5.085 12.551 1.00 89.88 96 GLY A N 1
ATOM 683 C CA . GLY A 1 96 ? 15.099 -4.689 13.554 1.00 89.88 96 GLY A CA 1
ATOM 684 C C . GLY A 1 96 ? 14.704 -3.209 13.518 1.00 89.88 96 GLY A C 1
ATOM 685 O O . GLY A 1 96 ? 13.818 -2.806 14.272 1.00 89.88 96 GLY A O 1
ATOM 686 N N . SER A 1 97 ? 15.310 -2.386 12.656 1.00 92.62 97 SER A N 1
ATOM 687 C CA . SER A 1 97 ? 14.899 -0.989 12.476 1.00 92.62 97 SER A CA 1
ATOM 688 C C . SER A 1 97 ? 13.574 -0.880 11.712 1.00 92.62 97 SER A C 1
ATOM 690 O O . SER A 1 97 ? 13.182 -1.780 10.969 1.00 92.62 97 SER A O 1
ATOM 692 N N . VAL A 1 98 ? 12.858 0.234 11.880 1.00 92.19 98 VAL A N 1
ATOM 693 C CA . VAL A 1 98 ? 11.598 0.477 11.160 1.00 92.19 98 VAL A CA 1
ATOM 694 C C . VAL A 1 98 ? 11.878 1.225 9.860 1.00 92.19 98 VAL A C 1
ATOM 696 O O . VAL A 1 98 ? 12.389 2.345 9.873 1.00 92.19 98 VAL A O 1
ATOM 699 N N . GLY A 1 99 ? 11.500 0.622 8.735 1.00 91.94 99 GLY A N 1
ATOM 700 C CA . GLY A 1 99 ? 11.466 1.271 7.429 1.00 91.94 99 GLY A CA 1
ATOM 701 C C . GLY A 1 99 ? 10.154 2.026 7.225 1.00 91.94 99 GLY A C 1
ATOM 702 O O . GLY A 1 99 ? 9.084 1.518 7.549 1.00 91.94 99 GLY A O 1
ATOM 703 N N . ILE A 1 100 ? 10.217 3.234 6.657 1.00 94.31 100 ILE A N 1
ATOM 704 C CA . ILE A 1 100 ? 9.043 4.056 6.323 1.00 94.31 100 ILE A CA 1
ATOM 705 C C . ILE A 1 100 ? 9.193 4.579 4.893 1.00 94.31 100 ILE A C 1
ATOM 707 O O . ILE A 1 100 ? 10.265 5.033 4.495 1.00 94.31 100 ILE A O 1
ATOM 711 N N . SER A 1 101 ? 8.129 4.507 4.095 1.00 93.62 101 SER A N 1
ATOM 712 C CA . SER A 1 101 ? 8.100 5.087 2.749 1.00 93.62 101 SER A CA 1
ATOM 713 C C . SER A 1 101 ? 6.753 5.735 2.481 1.00 93.62 101 SER A C 1
ATOM 715 O O . SER A 1 101 ? 5.716 5.104 2.671 1.00 93.62 101 SER A O 1
ATOM 717 N N . THR A 1 102 ? 6.766 6.981 2.015 1.00 92.94 102 THR A N 1
ATOM 718 C CA . THR A 1 102 ? 5.557 7.658 1.537 1.00 92.94 102 THR A CA 1
ATOM 719 C C . THR A 1 102 ? 5.104 7.035 0.224 1.00 92.94 102 THR A C 1
ATOM 721 O O . THR A 1 102 ? 5.915 6.838 -0.681 1.00 92.94 102 THR A O 1
ATOM 724 N N . ILE A 1 103 ? 3.812 6.735 0.120 1.00 92.44 103 ILE A N 1
ATOM 725 C CA . ILE A 1 103 ? 3.202 6.135 -1.062 1.00 92.44 103 ILE A CA 1
ATOM 726 C C . ILE A 1 103 ? 1.904 6.853 -1.432 1.00 92.44 103 ILE A C 1
ATOM 728 O O . ILE A 1 103 ? 1.132 7.281 -0.571 1.00 92.44 103 ILE A O 1
ATOM 732 N N . SER A 1 104 ? 1.670 6.969 -2.737 1.00 85.88 104 SER A N 1
ATOM 733 C CA . SER A 1 104 ? 0.435 7.498 -3.331 1.00 85.88 104 SER A CA 1
ATOM 734 C C . SER A 1 104 ? -0.348 6.440 -4.111 1.00 85.88 104 SER A C 1
ATOM 736 O O . SER A 1 104 ? -1.482 6.693 -4.495 1.00 85.88 104 SER A O 1
ATOM 738 N N . GLN A 1 105 ? 0.243 5.270 -4.371 1.00 92.94 105 GLN A N 1
ATOM 739 C CA . GLN A 1 105 ? -0.376 4.178 -5.126 1.00 92.94 105 GLN A CA 1
ATOM 740 C C . GLN A 1 105 ? -0.681 3.018 -4.188 1.00 92.94 105 GLN A C 1
ATOM 742 O O . GLN A 1 105 ? 0.111 2.094 -4.002 1.00 92.94 105 GLN A O 1
ATOM 747 N N . TRP A 1 106 ? -1.834 3.122 -3.542 1.00 96.25 106 TRP A N 1
ATOM 748 C CA . TRP A 1 106 ? -2.395 2.076 -2.705 1.00 96.25 106 TRP A CA 1
ATOM 749 C C . TRP A 1 106 ? -3.917 2.125 -2.792 1.00 96.25 106 TRP A C 1
ATOM 751 O O . TRP A 1 106 ? -4.492 3.201 -2.937 1.00 96.25 106 TRP A O 1
ATOM 761 N N . GLN A 1 107 ? -4.556 0.970 -2.687 1.00 97.12 107 GLN A N 1
ATOM 762 C CA . GLN A 1 107 ? -6.005 0.829 -2.710 1.00 97.12 107 GLN A CA 1
ATOM 763 C C . GLN A 1 107 ? -6.465 0.116 -1.448 1.00 97.12 107 GLN A C 1
ATOM 765 O O . GLN A 1 107 ? -5.773 -0.776 -0.956 1.00 97.12 107 GLN A O 1
ATOM 770 N N . TYR A 1 108 ? -7.630 0.492 -0.939 1.00 97.56 108 TYR A N 1
ATOM 771 C CA . TYR A 1 108 ? -8.328 -0.265 0.091 1.00 97.56 108 TYR A CA 1
ATOM 772 C C . TYR A 1 108 ? -9.608 -0.831 -0.501 1.00 97.56 108 TYR A C 1
ATOM 774 O O . TYR A 1 108 ? -10.290 -0.133 -1.243 1.00 97.56 108 TYR A O 1
ATOM 782 N N . ILE A 1 109 ? -9.904 -2.085 -0.186 1.00 96.94 109 ILE A N 1
ATOM 783 C CA . ILE A 1 109 ? -11.090 -2.797 -0.646 1.00 96.94 109 ILE A CA 1
ATOM 784 C C . ILE A 1 109 ? -11.807 -3.294 0.602 1.00 96.94 109 ILE A C 1
ATOM 786 O O . ILE A 1 109 ? -11.339 -4.233 1.256 1.00 96.94 109 ILE A O 1
ATOM 790 N N . ALA A 1 110 ? -12.913 -2.635 0.942 1.00 94.94 110 ALA A N 1
ATOM 791 C CA . ALA A 1 110 ? -13.768 -3.072 2.032 1.00 94.94 110 ALA A CA 1
ATOM 792 C C . ALA A 1 110 ? -14.569 -4.304 1.590 1.00 94.94 110 ALA A C 1
ATOM 794 O O . ALA A 1 110 ? -15.063 -4.370 0.462 1.00 94.94 110 ALA A O 1
ATOM 795 N N . SER A 1 111 ? -14.702 -5.290 2.471 1.00 91.94 111 SER A N 1
ATOM 796 C CA . SER A 1 111 ? -15.483 -6.491 2.215 1.00 91.94 111 SER A CA 1
ATOM 797 C C . SER A 1 111 ? -16.726 -6.532 3.095 1.00 91.94 111 SER A C 1
ATOM 799 O O . SER A 1 111 ? -16.660 -6.409 4.316 1.00 91.94 111 SER A O 1
ATOM 801 N N . ASP A 1 112 ? -17.878 -6.799 2.479 1.00 84.31 112 ASP A N 1
ATOM 802 C CA . ASP A 1 112 ? -19.100 -7.125 3.220 1.00 84.31 112 ASP A CA 1
ATOM 803 C C . ASP A 1 112 ? -19.024 -8.527 3.857 1.00 84.31 112 ASP A C 1
ATOM 805 O O . ASP A 1 112 ? -19.721 -8.813 4.834 1.00 84.31 112 ASP A O 1
ATOM 809 N N . PHE A 1 113 ? -18.171 -9.407 3.313 1.00 79.38 113 PHE A N 1
ATOM 810 C CA . PHE A 1 113 ? -18.015 -10.797 3.741 1.00 79.38 113 PHE A CA 1
ATOM 811 C C . PHE A 1 113 ? -16.539 -11.218 3.723 1.00 79.38 113 PHE A C 1
ATOM 813 O O . PHE A 1 113 ? -15.944 -11.429 2.667 1.00 79.38 113 PHE A O 1
ATOM 820 N N . GLY A 1 114 ? -15.947 -11.397 4.903 1.00 86.12 114 GLY A N 1
ATOM 821 C CA . GLY A 1 114 ? -14.541 -11.785 5.051 1.00 86.12 114 GLY A CA 1
ATOM 822 C C . GLY A 1 114 ? -13.654 -10.607 5.442 1.00 86.12 114 GLY A C 1
ATOM 823 O O . GLY A 1 114 ? -14.127 -9.664 6.068 1.00 86.12 114 GLY A O 1
ATOM 824 N N . ALA A 1 115 ? -12.363 -10.702 5.130 1.00 91.75 115 ALA A N 1
ATOM 825 C CA . ALA A 1 115 ? -11.394 -9.677 5.491 1.00 91.75 115 ALA A CA 1
ATOM 826 C C . ALA A 1 115 ? -11.312 -8.568 4.434 1.00 91.75 115 ALA A C 1
ATOM 828 O O . ALA A 1 115 ? -11.368 -8.833 3.228 1.00 91.75 115 ALA A O 1
ATOM 829 N N . ASP A 1 116 ? -11.123 -7.339 4.903 1.00 97.56 116 ASP A N 1
ATOM 830 C CA . ASP A 1 116 ? -10.780 -6.201 4.056 1.00 97.56 116 ASP A CA 1
ATOM 831 C C . ASP A 1 116 ? -9.357 -6.371 3.514 1.00 97.56 116 ASP A C 1
ATOM 833 O O . ASP A 1 116 ? -8.510 -7.032 4.126 1.00 97.56 116 ASP A O 1
ATOM 837 N N . HIS A 1 117 ? -9.079 -5.755 2.368 1.00 98.25 117 HIS A N 1
ATOM 838 C CA . HIS A 1 117 ? -7.770 -5.838 1.732 1.00 98.25 117 HIS A CA 1
ATOM 839 C C . HIS A 1 117 ? -7.170 -4.460 1.476 1.00 98.25 117 HIS A C 1
ATOM 841 O O . HIS A 1 117 ? -7.865 -3.509 1.132 1.00 98.25 117 HIS A O 1
ATOM 847 N N . ALA A 1 118 ? -5.847 -4.374 1.590 1.00 98.06 118 ALA A N 1
ATOM 848 C CA . ALA A 1 118 ? -5.068 -3.241 1.118 1.00 98.06 118 ALA A CA 1
ATOM 849 C C . ALA A 1 118 ? -4.106 -3.711 0.025 1.00 98.06 118 ALA A C 1
ATOM 851 O O . ALA A 1 118 ? -3.348 -4.657 0.228 1.00 98.06 118 ALA A O 1
ATOM 852 N N . ILE A 1 119 ? -4.118 -3.048 -1.125 1.00 98.19 119 ILE A N 1
ATOM 853 C CA . ILE A 1 119 ? -3.194 -3.311 -2.228 1.00 98.19 119 ILE A CA 1
ATOM 854 C C . ILE A 1 119 ? -2.175 -2.181 -2.259 1.00 98.19 119 ILE A C 1
ATOM 856 O O . ILE A 1 119 ? -2.546 -1.015 -2.354 1.00 98.19 119 ILE A O 1
ATOM 860 N N . LEU A 1 120 ? -0.891 -2.514 -2.179 1.00 97.44 120 LEU A N 1
ATOM 861 C CA . LEU A 1 120 ? 0.216 -1.563 -2.179 1.00 97.44 120 LEU A CA 1
ATOM 862 C C . LEU A 1 120 ? 1.013 -1.719 -3.475 1.00 97.44 120 LEU A C 1
ATOM 864 O O . LEU A 1 120 ? 1.473 -2.819 -3.777 1.00 97.44 120 LEU A O 1
ATOM 868 N N . GLN A 1 121 ? 1.229 -0.631 -4.215 1.00 96.31 121 GLN A N 1
ATOM 869 C CA . GLN A 1 121 ? 2.160 -0.623 -5.342 1.00 96.31 121 GLN A CA 1
ATOM 870 C C . GLN A 1 121 ? 3.457 0.076 -4.951 1.00 96.31 121 GLN A C 1
ATOM 872 O O . GLN A 1 121 ? 3.504 1.289 -4.744 1.00 96.31 121 GLN A O 1
ATOM 877 N N . LEU A 1 122 ? 4.530 -0.706 -4.848 1.00 96.06 122 LEU A N 1
ATOM 878 C CA . LEU A 1 122 ? 5.840 -0.240 -4.407 1.00 96.06 122 LEU A CA 1
ATOM 879 C C . LEU A 1 122 ? 6.869 -0.430 -5.518 1.00 96.06 122 LEU A C 1
ATOM 881 O O . LEU A 1 122 ? 6.943 -1.477 -6.154 1.00 96.06 122 LEU A O 1
ATOM 885 N N . THR A 1 123 ? 7.717 0.571 -5.733 1.00 95.31 123 THR A N 1
ATOM 886 C CA . THR A 1 123 ? 8.958 0.360 -6.490 1.00 95.31 123 THR A CA 1
ATOM 887 C C . THR A 1 123 ? 9.970 -0.334 -5.579 1.00 95.31 123 THR A C 1
ATOM 889 O O . THR A 1 123 ? 9.967 -0.096 -4.371 1.00 95.31 123 THR A O 1
ATOM 892 N N . TRP A 1 124 ? 10.829 -1.185 -6.147 1.00 94.94 124 TRP A N 1
ATOM 893 C CA . TRP A 1 124 ? 11.895 -1.866 -5.415 1.00 94.94 124 TRP A CA 1
ATOM 894 C C . TRP A 1 124 ? 12.632 -0.909 -4.471 1.00 94.94 124 TRP A C 1
ATOM 896 O O . TRP A 1 124 ? 13.133 0.143 -4.870 1.00 94.94 124 TRP A O 1
ATOM 906 N N . GLY A 1 125 ? 12.697 -1.319 -3.214 1.00 93.81 125 GLY A N 1
ATOM 907 C CA . GLY A 1 125 ? 13.246 -0.586 -2.088 1.00 93.81 125 GLY A CA 1
ATOM 908 C C . GLY A 1 125 ? 13.027 -1.412 -0.825 1.00 93.81 125 GLY A C 1
ATOM 909 O O . GLY A 1 125 ? 12.365 -2.450 -0.875 1.00 93.81 125 GLY A O 1
ATOM 910 N N . GLN A 1 126 ? 13.569 -0.971 0.309 1.00 94.62 126 GLN A N 1
ATOM 911 C CA . GLN A 1 126 ? 13.604 -1.810 1.509 1.00 94.62 126 GLN A CA 1
ATOM 912 C C . GLN A 1 126 ? 12.206 -2.249 1.978 1.00 94.62 126 GLN A C 1
ATOM 914 O O . GLN A 1 126 ? 11.991 -3.432 2.207 1.00 94.62 126 GLN A O 1
ATOM 919 N N . ASN A 1 127 ? 11.231 -1.334 2.025 1.00 95.50 127 ASN A N 1
ATOM 920 C CA . ASN A 1 127 ? 9.853 -1.678 2.393 1.00 95.50 127 ASN A CA 1
ATOM 921 C C . ASN A 1 127 ? 9.181 -2.641 1.403 1.00 95.50 127 ASN A C 1
ATOM 923 O O . ASN A 1 127 ? 8.394 -3.480 1.825 1.00 95.50 127 ASN A O 1
ATOM 927 N N . ALA A 1 128 ? 9.495 -2.545 0.106 1.00 96.06 128 ALA A N 1
ATOM 928 C CA . ALA A 1 128 ? 8.987 -3.495 -0.880 1.00 96.06 128 ALA A CA 1
ATOM 929 C C . ALA A 1 128 ? 9.557 -4.890 -0.621 1.00 96.06 128 ALA A C 1
ATOM 931 O O . ALA A 1 128 ? 8.799 -5.843 -0.538 1.00 96.06 128 ALA A O 1
ATOM 932 N N . VAL A 1 129 ? 10.873 -4.995 -0.408 1.00 95.94 129 VAL A N 1
ATOM 933 C CA . VAL A 1 129 ? 11.553 -6.271 -0.132 1.00 95.94 129 VAL A CA 1
ATOM 934 C C . VAL A 1 129 ? 11.065 -6.893 1.176 1.00 95.94 129 VAL A C 1
ATOM 936 O O . VAL A 1 129 ? 10.775 -8.083 1.208 1.00 95.94 129 VAL A O 1
ATOM 939 N N . ASN A 1 130 ? 10.901 -6.094 2.233 1.00 96.44 130 ASN A N 1
ATOM 940 C CA . ASN A 1 130 ? 10.395 -6.578 3.518 1.00 96.44 130 ASN A CA 1
ATOM 941 C C . ASN A 1 130 ? 8.963 -7.130 3.423 1.00 96.44 130 ASN A C 1
ATOM 943 O O . ASN A 1 130 ? 8.578 -7.933 4.264 1.00 96.44 130 ASN A O 1
ATOM 947 N N . LEU A 1 131 ? 8.169 -6.703 2.436 1.00 97.19 131 LEU A N 1
ATOM 948 C CA . LEU A 1 131 ? 6.773 -7.115 2.254 1.00 97.19 131 LEU A CA 1
ATOM 949 C C . LEU A 1 131 ? 6.565 -8.028 1.033 1.00 97.19 131 LEU A C 1
ATOM 951 O O . LEU A 1 131 ? 5.440 -8.442 0.774 1.00 97.19 131 LEU A O 1
ATOM 955 N N . ALA A 1 132 ? 7.615 -8.363 0.283 1.00 94.31 132 ALA A N 1
ATOM 956 C CA . ALA A 1 132 ? 7.523 -9.131 -0.961 1.00 94.31 132 ALA A CA 1
ATOM 957 C C . ALA A 1 132 ? 7.371 -10.651 -0.744 1.00 94.31 132 ALA A C 1
ATOM 959 O O . ALA A 1 132 ? 7.686 -11.434 -1.636 1.00 94.31 132 ALA A O 1
ATOM 960 N N . GLU A 1 133 ? 6.867 -11.083 0.414 1.00 95.19 133 GLU A N 1
ATOM 961 C CA . GLU A 1 133 ? 6.632 -12.493 0.722 1.00 95.19 133 GLU A CA 1
ATOM 962 C C . GLU A 1 133 ? 5.321 -12.691 1.492 1.00 95.19 133 GLU A C 1
ATOM 964 O O . GLU A 1 133 ? 4.957 -11.911 2.376 1.00 95.19 133 GLU A O 1
ATOM 969 N N . VAL A 1 134 ? 4.589 -13.755 1.150 1.00 97.50 134 VAL A N 1
ATOM 970 C CA . VAL A 1 134 ? 3.322 -14.106 1.803 1.00 97.50 134 VAL A CA 1
ATOM 971 C C . VAL A 1 134 ? 3.547 -14.395 3.286 1.00 97.50 134 VAL A C 1
ATOM 973 O O . VAL A 1 134 ? 4.463 -15.107 3.679 1.00 97.50 134 VAL A O 1
ATOM 976 N N . GLY A 1 135 ? 2.667 -13.856 4.127 1.00 94.31 135 GLY A N 1
ATOM 977 C CA . GLY A 1 135 ? 2.738 -13.984 5.579 1.00 94.31 135 GLY A CA 1
ATOM 978 C C . GLY A 1 135 ? 3.548 -12.886 6.267 1.00 94.31 135 GLY A C 1
ATOM 979 O O . GLY A 1 135 ? 3.386 -12.718 7.480 1.00 94.31 135 GLY A O 1
ATOM 980 N N . HIS A 1 136 ? 4.339 -12.099 5.528 1.00 95.75 136 HIS A N 1
ATOM 981 C CA . HIS A 1 136 ? 5.023 -10.936 6.088 1.00 95.75 136 HIS A CA 1
ATOM 982 C C . HIS A 1 136 ? 4.021 -9.885 6.571 1.00 95.75 136 HIS A C 1
ATOM 984 O O . HIS A 1 136 ? 2.878 -9.815 6.112 1.00 95.75 136 HIS A O 1
ATOM 990 N N . ARG A 1 137 ? 4.446 -9.078 7.546 1.00 96.06 137 ARG A N 1
ATOM 991 C CA . ARG A 1 137 ? 3.601 -8.078 8.203 1.00 96.06 137 ARG A CA 1
ATOM 992 C C . ARG A 1 137 ? 4.161 -6.681 8.025 1.00 96.06 137 ARG A C 1
ATOM 994 O O . ARG A 1 137 ? 5.372 -6.476 7.990 1.00 96.06 137 ARG A O 1
ATOM 1001 N N . GLY A 1 138 ? 3.254 -5.720 7.983 1.00 96.00 138 GLY A N 1
ATOM 1002 C CA . GLY A 1 138 ? 3.582 -4.306 7.940 1.00 96.00 138 GLY A CA 1
ATOM 1003 C C . GLY A 1 138 ? 2.404 -3.463 8.386 1.00 96.00 138 GLY A C 1
ATOM 1004 O O . GLY A 1 138 ? 1.397 -3.974 8.883 1.00 96.00 138 GLY A O 1
ATOM 1005 N N . SER A 1 139 ? 2.524 -2.160 8.175 1.00 97.38 139 SER A N 1
ATOM 1006 C CA . SER A 1 139 ? 1.440 -1.230 8.454 1.00 97.38 139 SER A CA 1
ATOM 1007 C C . SER A 1 139 ? 1.318 -0.172 7.370 1.00 97.38 139 SER A C 1
ATOM 1009 O O . SER A 1 139 ? 2.305 0.206 6.737 1.00 97.38 139 SER A O 1
ATOM 1011 N N . LEU A 1 140 ? 0.105 0.340 7.190 1.00 97.56 140 LEU A N 1
ATOM 1012 C CA . LEU A 1 140 ? -0.167 1.525 6.388 1.00 97.56 140 LEU A CA 1
ATOM 1013 C C . LEU A 1 140 ? -0.661 2.640 7.307 1.00 97.56 140 LEU A C 1
ATOM 1015 O O . LEU A 1 140 ? -1.681 2.497 7.977 1.00 97.56 140 LEU A O 1
ATOM 1019 N N . PHE A 1 141 ? 0.067 3.749 7.347 1.00 96.19 141 PHE A N 1
ATOM 1020 C CA . PHE A 1 141 ? -0.281 4.913 8.151 1.00 96.19 141 PHE A CA 1
ATOM 1021 C C . PHE A 1 141 ? -0.853 6.037 7.284 1.00 96.19 141 PHE A C 1
ATOM 1023 O O . PHE A 1 141 ? -0.196 6.489 6.345 1.00 96.19 141 PHE A O 1
ATOM 1030 N N . ILE A 1 142 ? -2.046 6.528 7.633 1.00 94.88 142 ILE A N 1
ATOM 1031 C CA . ILE A 1 142 ? -2.764 7.584 6.910 1.00 94.88 142 ILE A CA 1
ATOM 1032 C C . ILE A 1 142 ? -3.047 8.751 7.878 1.00 94.88 142 ILE A C 1
ATOM 1034 O O . ILE A 1 142 ? -3.911 8.631 8.750 1.00 94.88 142 ILE A O 1
ATOM 1038 N N . PRO A 1 143 ? -2.337 9.891 7.765 1.00 87.12 143 PRO A N 1
ATOM 1039 C CA . PRO A 1 143 ? -2.339 10.947 8.783 1.00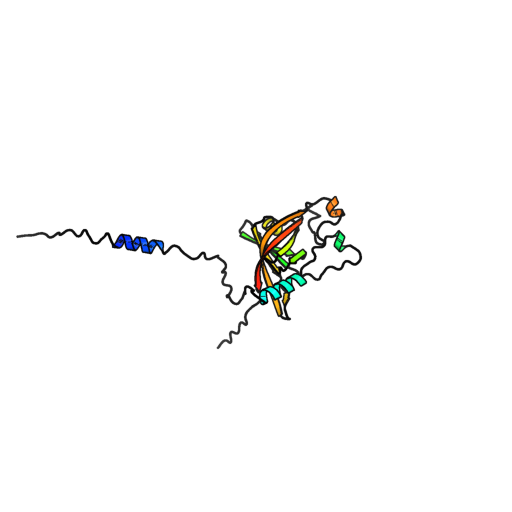 87.12 143 PRO A CA 1
ATOM 1040 C C . PRO A 1 143 ? -3.530 11.924 8.747 1.00 87.12 143 PRO A C 1
ATOM 1042 O O . PRO A 1 143 ? -3.499 12.923 9.466 1.00 87.12 143 PRO A O 1
ATOM 1045 N N . GLY A 1 144 ? -4.563 11.697 7.933 1.00 84.75 144 GLY A N 1
ATOM 1046 C CA . GLY A 1 144 ? -5.639 12.682 7.783 1.00 84.75 144 GLY A CA 1
ATOM 1047 C C . GLY A 1 144 ? -6.857 12.177 7.028 1.00 84.75 144 GLY A C 1
ATOM 1048 O O . GLY A 1 144 ? -7.161 12.677 5.947 1.00 84.75 144 GLY A O 1
ATOM 1049 N N . VAL A 1 145 ? -7.561 11.205 7.605 1.00 88.38 145 VAL A N 1
ATOM 1050 C CA . VAL A 1 145 ? -8.840 10.716 7.070 1.00 88.38 145 VAL A CA 1
ATOM 1051 C C . VAL A 1 145 ? -9.986 11.415 7.791 1.00 88.38 145 VAL A C 1
ATOM 1053 O O . VAL A 1 145 ? -10.028 11.438 9.018 1.00 88.38 145 VAL A O 1
ATOM 1056 N N . SER A 1 146 ? -10.923 11.997 7.043 1.00 84.75 146 SER A N 1
ATOM 1057 C CA . SER A 1 146 ? -12.107 12.635 7.626 1.00 84.75 146 SER A CA 1
ATOM 1058 C C . SER A 1 146 ? -13.269 11.649 7.654 1.00 84.75 146 SER A C 1
ATOM 1060 O O . SER A 1 146 ? -13.713 11.191 6.603 1.00 84.75 146 SER A O 1
ATOM 1062 N N . VAL A 1 147 ? -13.781 11.345 8.846 1.00 82.75 147 VAL A N 1
ATOM 1063 C CA . VAL A 1 147 ? -14.969 10.503 9.044 1.00 82.75 147 VAL A CA 1
ATOM 1064 C C . VAL A 1 147 ? -15.995 11.319 9.818 1.00 82.75 147 VAL A C 1
ATOM 1066 O O . VAL A 1 147 ? -15.737 11.749 10.941 1.00 82.75 147 VAL A O 1
ATOM 1069 N N . ASN A 1 148 ? -17.158 11.568 9.209 1.00 80.12 148 ASN A N 1
ATOM 1070 C CA . ASN A 1 148 ? -18.258 12.334 9.812 1.00 80.12 148 ASN A CA 1
ATOM 1071 C C . ASN A 1 148 ? -17.822 13.698 10.394 1.00 80.12 148 ASN A C 1
ATOM 1073 O O . ASN A 1 148 ? -18.276 14.106 11.459 1.00 80.12 148 ASN A O 1
ATOM 1077 N N . GLY A 1 149 ? -16.906 14.396 9.712 1.00 76.31 149 GLY A N 1
ATOM 1078 C CA . GLY A 1 149 ? -16.411 15.716 10.124 1.00 76.31 149 GLY A CA 1
ATOM 1079 C C . GLY A 1 149 ? -15.330 15.702 11.212 1.00 76.31 149 GLY A C 1
ATOM 1080 O O . GLY A 1 149 ? -14.806 16.765 11.542 1.00 76.31 149 GLY A O 1
ATOM 1081 N N . LYS A 1 150 ? -14.945 14.533 11.741 1.00 83.00 150 LYS A N 1
ATOM 1082 C CA . LYS A 1 150 ? -13.769 14.377 12.608 1.00 83.00 150 LYS A CA 1
ATOM 1083 C C . LYS A 1 150 ? -12.576 13.899 11.777 1.00 83.00 150 LYS A C 1
ATOM 1085 O O . LYS A 1 150 ? -12.711 13.008 10.945 1.00 83.00 150 LYS A O 1
ATOM 1090 N N . SER A 1 151 ? -11.408 14.493 12.019 1.00 85.62 151 SER A N 1
ATOM 1091 C CA . SER A 1 151 ? -10.144 14.057 11.420 1.00 85.62 151 SER A CA 1
ATOM 1092 C C . SER A 1 151 ? -9.513 12.946 12.255 1.00 85.62 151 SER A C 1
ATOM 1094 O O . SER A 1 151 ? -9.442 13.049 13.483 1.00 85.62 151 SER A O 1
ATOM 1096 N N . TYR A 1 152 ? -9.052 11.903 11.579 1.00 88.25 152 TYR A N 1
ATOM 1097 C CA . TYR A 1 152 ? -8.437 10.718 12.151 1.00 88.25 152 TYR A CA 1
ATOM 1098 C C . TYR A 1 152 ? -7.045 10.492 11.571 1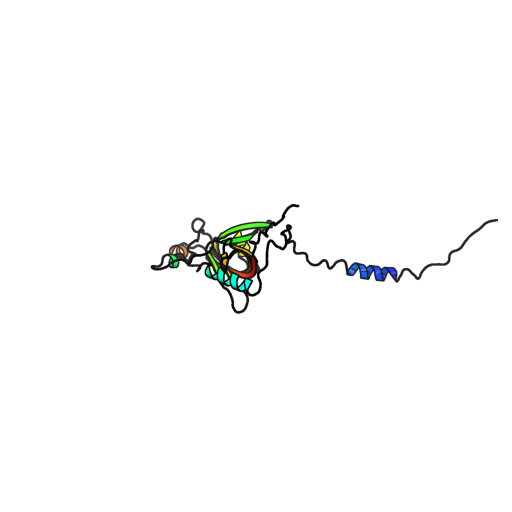.00 88.25 152 TYR A C 1
ATOM 1100 O O . TYR A 1 152 ? -6.753 10.839 10.423 1.00 88.25 152 TYR A O 1
ATOM 1108 N N . ARG A 1 153 ? -6.196 9.855 12.381 1.00 92.06 153 ARG A N 1
ATOM 1109 C CA . ARG A 1 153 ? -4.893 9.331 11.971 1.00 92.06 153 ARG A CA 1
ATOM 1110 C C . ARG A 1 153 ? -4.973 7.821 12.098 1.00 92.06 153 ARG A C 1
ATOM 1112 O O . ARG A 1 153 ? -5.021 7.322 13.218 1.00 92.06 153 ARG A O 1
ATOM 1119 N N . PHE A 1 154 ? -5.030 7.113 10.977 1.00 93.88 154 PHE A N 1
ATOM 1120 C CA . PHE A 1 154 ? -5.212 5.667 10.994 1.00 93.88 154 PHE A CA 1
ATOM 1121 C C . PHE A 1 154 ? -3.893 4.930 10.829 1.00 93.88 154 PHE A C 1
ATOM 1123 O O . PHE A 1 154 ? -3.098 5.267 9.953 1.00 93.88 154 PHE A O 1
ATOM 1130 N N . LEU A 1 155 ? -3.683 3.914 11.662 1.00 95.06 155 LEU A N 1
ATOM 1131 C CA . LEU A 1 155 ? -2.663 2.892 11.469 1.00 95.06 155 LEU A CA 1
ATOM 1132 C C . LEU A 1 155 ? -3.370 1.577 11.144 1.00 95.06 155 LEU A C 1
ATOM 1134 O O . LEU A 1 155 ? -4.120 1.048 11.960 1.00 95.06 155 LEU A O 1
ATOM 1138 N N . ILE A 1 156 ? -3.155 1.076 9.934 1.00 96.25 156 ILE A N 1
ATOM 1139 C CA . ILE A 1 156 ? -3.759 -0.158 9.435 1.00 96.25 156 ILE A CA 1
ATOM 1140 C C . ILE A 1 156 ? -2.712 -1.258 9.527 1.00 96.25 156 ILE A C 1
ATOM 1142 O O . ILE A 1 156 ? -1.616 -1.105 8.988 1.00 96.25 156 ILE A O 1
ATOM 1146 N N . HIS A 1 157 ? -3.040 -2.359 10.191 1.00 96.12 157 HIS A N 1
ATOM 1147 C CA . HIS A 1 157 ? -2.155 -3.513 10.334 1.00 96.12 157 HIS A CA 1
ATOM 1148 C C . HIS A 1 157 ? -2.395 -4.506 9.212 1.00 96.12 157 HIS A C 1
ATOM 1150 O O . HIS A 1 157 ? -3.534 -4.887 8.948 1.00 96.12 157 HIS A O 1
ATOM 1156 N N . LEU A 1 158 ? -1.315 -4.925 8.561 1.00 97.94 158 LEU A N 1
ATOM 1157 C CA . LEU A 1 158 ? -1.360 -5.667 7.312 1.00 97.94 158 LEU A CA 1
ATOM 1158 C C . LEU A 1 158 ? -0.648 -7.009 7.440 1.00 97.94 158 LEU A C 1
ATOM 1160 O O . LEU A 1 158 ? 0.412 -7.109 8.065 1.00 97.94 158 LEU A O 1
ATOM 1164 N N . LYS A 1 159 ? -1.195 -8.021 6.769 1.00 97.56 159 LYS A N 1
ATOM 1165 C CA . LYS A 1 159 ? -0.522 -9.292 6.499 1.00 97.56 159 LYS A CA 1
ATOM 1166 C C . LYS A 1 159 ? -0.557 -9.573 5.007 1.00 97.56 159 LYS A C 1
ATOM 1168 O O . LYS A 1 159 ? -1.627 -9.603 4.415 1.00 97.56 159 LYS A O 1
ATOM 1173 N N . VAL A 1 160 ? 0.599 -9.814 4.408 1.00 98.44 160 VAL A N 1
ATOM 1174 C CA . VAL A 1 160 ? 0.717 -10.090 2.976 1.00 98.44 160 VAL A CA 1
ATOM 1175 C C . VAL A 1 160 ? 0.065 -11.431 2.649 1.00 98.44 160 VAL A C 1
ATOM 1177 O O . VAL A 1 160 ? 0.352 -12.442 3.294 1.00 98.44 160 VAL A O 1
ATOM 1180 N N . VAL A 1 161 ? -0.801 -11.436 1.638 1.00 98.38 161 VAL A N 1
ATOM 1181 C CA . VAL A 1 161 ? -1.500 -12.633 1.142 1.00 98.38 161 VAL A CA 1
ATOM 1182 C C . VAL A 1 161 ? -1.195 -12.935 -0.323 1.00 98.38 161 VAL A C 1
ATOM 1184 O O . VAL A 1 161 ? -1.297 -14.089 -0.723 1.00 98.38 161 VAL A O 1
ATOM 1187 N N . ASN A 1 162 ? -0.776 -11.938 -1.106 1.00 98.56 162 ASN A N 1
ATOM 1188 C CA . ASN A 1 162 ? -0.330 -12.124 -2.485 1.00 98.56 162 ASN A CA 1
ATOM 1189 C C . ASN A 1 162 ? 0.730 -11.083 -2.864 1.00 98.56 162 ASN A C 1
ATOM 1191 O O . ASN A 1 162 ? 0.688 -9.948 -2.387 1.00 98.56 162 ASN A O 1
ATOM 1195 N N . VAL A 1 163 ? 1.658 -11.468 -3.740 1.00 98.19 163 VAL A N 1
ATOM 1196 C CA . VAL A 1 163 ? 2.707 -10.592 -4.271 1.00 98.19 163 VAL A CA 1
ATOM 1197 C C . VAL A 1 163 ? 2.850 -10.849 -5.763 1.00 98.19 163 VAL A C 1
ATOM 1199 O O . VAL A 1 163 ? 3.108 -11.972 -6.186 1.00 98.19 163 VAL A O 1
ATOM 1202 N N . GLU A 1 164 ? 2.726 -9.790 -6.552 1.00 98.00 164 GLU A N 1
ATOM 1203 C CA . GLU A 1 164 ? 2.993 -9.803 -7.985 1.00 98.00 164 GLU A CA 1
ATOM 1204 C C . GLU A 1 164 ? 4.179 -8.895 -8.300 1.00 98.00 164 GLU A C 1
ATOM 1206 O O . GLU A 1 164 ? 4.284 -7.775 -7.795 1.00 98.00 164 GLU A O 1
ATOM 1211 N N . GLU A 1 165 ? 5.065 -9.368 -9.172 1.00 97.06 165 GLU A N 1
ATOM 1212 C CA . GLU A 1 165 ? 6.243 -8.625 -9.605 1.00 97.06 165 GLU A CA 1
ATOM 1213 C C . GLU A 1 165 ? 6.140 -8.231 -11.077 1.00 97.06 165 GLU A C 1
ATOM 1215 O O . GLU A 1 165 ? 5.980 -9.076 -11.958 1.00 97.06 165 GLU A O 1
ATOM 1220 N N . MET A 1 166 ? 6.356 -6.949 -11.361 1.00 96.69 166 MET A N 1
ATOM 1221 C CA . MET A 1 166 ? 6.593 -6.444 -12.707 1.00 96.69 166 MET A CA 1
ATOM 1222 C C . MET A 1 166 ? 8.065 -6.063 -12.843 1.00 96.69 166 MET A C 1
ATOM 1224 O O . MET A 1 166 ? 8.512 -5.007 -12.382 1.00 96.69 166 MET A O 1
ATOM 1228 N N . LYS A 1 167 ? 8.844 -6.949 -13.468 1.00 96.94 167 LYS A N 1
ATOM 1229 C CA . LYS A 1 167 ? 10.254 -6.690 -13.780 1.00 96.94 167 LYS A CA 1
ATOM 1230 C C . LYS A 1 167 ? 10.364 -5.613 -14.853 1.00 96.94 167 LYS A C 1
ATOM 1232 O O . LYS A 1 167 ? 9.575 -5.581 -15.794 1.00 96.94 167 LYS A O 1
ATOM 1237 N N . TYR A 1 168 ? 11.374 -4.756 -14.727 1.00 97.12 168 TYR A N 1
ATOM 1238 C CA . TYR A 1 168 ? 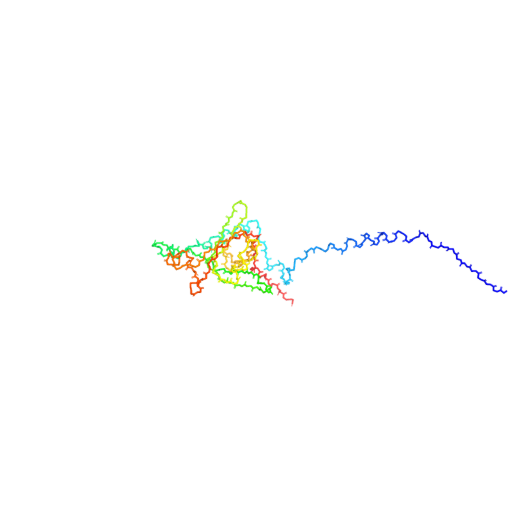11.646 -3.736 -15.732 1.00 97.12 168 TYR A CA 1
ATOM 1239 C C . TYR A 1 168 ? 12.044 -4.368 -17.069 1.00 97.12 168 TYR A C 1
ATOM 1241 O O . TYR A 1 168 ? 13.031 -5.100 -17.155 1.00 97.12 168 TYR A O 1
ATOM 1249 N N . THR A 1 169 ? 11.319 -4.000 -18.121 1.00 97.88 169 THR A N 1
ATOM 1250 C CA . THR A 1 169 ? 11.755 -4.120 -19.513 1.00 97.88 169 THR A CA 1
ATOM 1251 C C . THR A 1 169 ? 11.501 -2.787 -20.205 1.00 97.88 169 THR A C 1
ATOM 1253 O O . THR A 1 169 ? 10.553 -2.075 -19.863 1.00 97.88 169 THR A O 1
ATOM 1256 N N . ASP A 1 170 ? 12.340 -2.436 -21.181 1.00 97.69 170 ASP A N 1
ATOM 1257 C CA . ASP A 1 170 ? 12.143 -1.202 -21.949 1.00 97.69 170 ASP A CA 1
ATOM 1258 C C . ASP A 1 170 ? 10.800 -1.241 -22.708 1.00 97.69 170 ASP A C 1
ATOM 1260 O O . ASP A 1 170 ? 10.123 -0.225 -22.820 1.00 97.69 170 ASP A O 1
ATOM 1264 N N . GLU A 1 171 ? 10.359 -2.425 -23.144 1.00 97.62 171 GLU A N 1
ATOM 1265 C CA . GLU A 1 171 ? 9.042 -2.635 -23.757 1.00 97.62 171 GLU A CA 1
ATOM 1266 C C . GLU A 1 171 ? 7.890 -2.304 -22.796 1.00 97.62 171 GLU A C 1
ATOM 1268 O O . GLU A 1 171 ? 7.046 -1.473 -23.124 1.00 97.62 171 GLU A O 1
ATOM 1273 N N . ALA A 1 172 ? 7.874 -2.881 -21.589 1.00 96.94 172 ALA A N 1
ATOM 1274 C CA . ALA A 1 172 ? 6.812 -2.641 -20.609 1.00 96.94 172 ALA A CA 1
ATOM 1275 C C . ALA A 1 172 ? 6.803 -1.189 -20.107 1.00 96.94 172 ALA A C 1
ATOM 1277 O O . ALA A 1 172 ? 5.737 -0.609 -19.882 1.00 96.94 172 ALA A O 1
ATOM 1278 N N . PHE A 1 173 ? 7.987 -0.587 -19.954 1.00 97.25 173 PHE A N 1
ATOM 1279 C CA . PHE A 1 173 ? 8.119 0.817 -19.581 1.00 97.25 173 PHE A CA 1
ATOM 1280 C C . PHE A 1 173 ? 7.565 1.743 -20.667 1.00 97.25 173 PHE A C 1
ATOM 1282 O O . PHE A 1 173 ? 6.731 2.601 -20.372 1.00 97.25 173 PHE A O 1
ATOM 1289 N N . ASN A 1 174 ? 7.956 1.533 -21.925 1.00 96.62 174 ASN A N 1
ATOM 1290 C CA . ASN A 1 174 ? 7.486 2.343 -23.050 1.00 96.62 174 ASN A CA 1
ATOM 1291 C C . ASN A 1 174 ? 5.993 2.134 -23.339 1.00 96.62 174 ASN A C 1
ATOM 1293 O O . ASN A 1 174 ? 5.311 3.080 -23.726 1.00 96.62 174 ASN A O 1
ATOM 1297 N N . ALA A 1 175 ? 5.470 0.931 -23.090 1.00 97.06 175 ALA A N 1
ATOM 1298 C CA . ALA A 1 175 ? 4.040 0.640 -23.136 1.00 97.06 175 ALA A CA 1
ATOM 1299 C C . ALA A 1 175 ? 3.255 1.245 -21.953 1.00 97.06 175 ALA A C 1
ATOM 1301 O O . ALA A 1 175 ? 2.029 1.167 -21.934 1.00 97.06 175 ALA A O 1
ATOM 1302 N N . GLY A 1 176 ? 3.929 1.856 -20.970 1.00 96.81 176 GLY A N 1
ATOM 1303 C CA . GLY A 1 176 ? 3.293 2.515 -19.830 1.00 96.81 176 GLY A CA 1
ATOM 1304 C C . GLY A 1 176 ? 2.596 1.553 -18.864 1.00 96.81 176 GLY A C 1
ATOM 1305 O O . GLY A 1 176 ? 1.612 1.942 -18.238 1.00 96.81 176 GLY A O 1
ATOM 1306 N N . LEU A 1 177 ? 3.083 0.311 -18.754 1.00 96.81 177 LEU A N 1
ATOM 1307 C CA . LEU A 1 177 ? 2.463 -0.738 -17.931 1.00 96.81 177 LEU A CA 1
ATOM 1308 C C . LEU A 1 177 ? 2.745 -0.584 -16.432 1.00 96.81 177 LEU A C 1
ATOM 1310 O O . LEU A 1 177 ? 1.978 -1.079 -15.607 1.00 96.81 177 LEU A O 1
ATOM 1314 N N . PHE A 1 178 ? 3.819 0.121 -16.079 1.00 96.81 178 PHE A N 1
ATOM 1315 C CA . PHE A 1 178 ? 4.133 0.464 -14.696 1.00 96.81 178 PHE A CA 1
ATOM 1316 C C . PHE A 1 178 ? 3.130 1.469 -14.131 1.00 96.81 178 PHE A C 1
ATOM 1318 O O . PHE A 1 178 ? 2.523 2.245 -14.873 1.00 96.81 178 PHE A O 1
ATOM 1325 N N . ASN A 1 179 ? 2.986 1.481 -12.806 1.00 93.88 179 ASN A N 1
ATOM 1326 C CA . ASN A 1 179 ? 2.121 2.430 -12.113 1.00 93.88 179 ASN A CA 1
ATOM 1327 C C . ASN A 1 179 ? 2.478 3.880 -12.480 1.00 93.88 179 ASN A C 1
ATOM 1329 O O . ASN A 1 179 ? 3.638 4.188 -12.771 1.00 93.88 179 ASN A O 1
ATOM 1333 N N . ALA A 1 180 ? 1.497 4.782 -12.449 1.00 91.62 180 ALA A N 1
ATOM 1334 C CA . ALA A 1 180 ? 1.692 6.168 -12.881 1.00 91.62 180 ALA A CA 1
ATOM 1335 C C . ALA A 1 180 ? 2.778 6.933 -12.089 1.00 91.62 180 ALA A C 1
ATOM 1337 O O . ALA A 1 180 ? 3.330 7.912 -12.590 1.00 91.62 180 ALA A O 1
ATOM 1338 N N . TYR A 1 181 ? 3.118 6.471 -10.882 1.00 90.62 181 TYR A N 1
ATOM 1339 C CA . TYR A 1 181 ? 4.137 7.042 -9.994 1.00 90.62 181 TYR A CA 1
ATOM 1340 C C . TYR A 1 181 ? 5.404 6.177 -9.900 1.00 90.62 181 TYR A C 1
ATOM 1342 O O . TYR A 1 181 ? 6.207 6.335 -8.977 1.00 90.62 181 TYR A O 1
ATOM 1350 N N . TYR A 1 182 ? 5.604 5.251 -10.839 1.00 93.38 182 TYR A N 1
ATOM 1351 C CA . TYR A 1 182 ? 6.761 4.369 -10.849 1.00 93.38 182 TYR A CA 1
ATOM 1352 C C . TYR A 1 182 ? 8.063 5.169 -10.956 1.00 93.38 182 TYR A C 1
ATOM 1354 O O . TYR A 1 182 ? 8.293 5.906 -11.915 1.00 93.38 182 TYR A O 1
ATOM 1362 N N . SER A 1 183 ? 8.943 4.994 -9.968 1.00 92.44 183 SER A N 1
ATOM 1363 C CA . SER A 1 183 ? 10.200 5.743 -9.835 1.00 92.44 183 SER A CA 1
ATOM 1364 C C . SER A 1 183 ? 11.442 4.909 -10.164 1.00 92.44 183 SER A C 1
ATOM 1366 O O . SER A 1 183 ? 12.570 5.394 -10.086 1.00 92.44 183 SER A O 1
ATOM 1368 N N . GLY A 1 184 ? 11.256 3.645 -10.553 1.00 93.94 184 GLY A N 1
ATOM 1369 C CA . GLY A 1 184 ? 12.337 2.671 -10.694 1.00 93.94 184 GLY A CA 1
ATOM 1370 C C . GLY A 1 184 ? 13.096 2.707 -12.019 1.00 93.94 184 GLY A C 1
ATOM 1371 O O . GLY A 1 184 ? 14.081 1.981 -12.155 1.00 93.94 184 GLY A O 1
ATOM 1372 N N . ALA A 1 185 ? 12.665 3.528 -12.982 1.00 94.69 185 ALA A N 1
ATOM 1373 C CA . ALA A 1 185 ? 13.141 3.477 -14.366 1.00 94.69 185 ALA A CA 1
ATOM 1374 C C . ALA A 1 185 ? 14.659 3.683 -14.486 1.00 94.69 185 ALA A C 1
ATOM 1376 O O . ALA A 1 185 ? 15.342 2.894 -15.135 1.00 94.69 185 ALA A O 1
ATOM 1377 N N . ALA A 1 186 ? 15.207 4.685 -13.787 1.00 95.25 186 ALA A N 1
ATOM 1378 C CA . ALA A 1 186 ? 16.640 4.991 -13.823 1.00 95.25 186 ALA A CA 1
ATOM 1379 C C . ALA A 1 186 ? 17.512 3.811 -13.356 1.00 95.25 186 ALA A C 1
ATOM 1381 O O . ALA A 1 186 ? 18.603 3.594 -13.876 1.00 95.25 186 ALA A O 1
ATOM 1382 N N . GLY A 1 187 ? 17.018 3.030 -12.392 1.00 95.88 187 GLY A N 1
ATOM 1383 C CA . GLY A 1 187 ? 17.701 1.853 -11.860 1.00 95.88 187 GLY A CA 1
ATOM 1384 C C . GLY A 1 187 ? 17.203 0.525 -12.429 1.00 95.88 187 GLY A C 1
ATOM 1385 O O . GLY A 1 187 ? 17.568 -0.511 -11.871 1.00 95.88 187 GLY A O 1
ATOM 1386 N N . LYS A 1 188 ? 16.342 0.550 -13.461 1.00 96.75 188 LYS A N 1
ATOM 1387 C CA . LYS A 1 188 ? 15.654 -0.617 -14.043 1.00 96.75 188 LYS A CA 1
ATOM 1388 C C . LYS A 1 188 ? 15.071 -1.552 -12.977 1.00 96.75 188 LYS A C 1
ATOM 1390 O O . LYS A 1 188 ? 15.297 -2.761 -12.976 1.00 96.75 188 LYS A O 1
ATOM 1395 N N . LYS A 1 189 ? 14.381 -0.963 -12.002 1.00 97.19 189 LYS A N 1
ATOM 1396 C CA . LYS A 1 189 ? 13.943 -1.647 -10.783 1.00 97.19 189 LYS A CA 1
ATOM 1397 C C . LYS A 1 189 ? 12.583 -2.323 -10.935 1.00 97.19 189 LYS A C 1
ATOM 1399 O O . LYS A 1 189 ? 11.704 -1.809 -11.612 1.00 97.19 189 LYS A O 1
ATOM 1404 N N . THR A 1 190 ? 12.377 -3.446 -10.260 1.00 96.88 190 THR A N 1
ATOM 1405 C CA . THR A 1 190 ? 11.070 -4.120 -10.202 1.00 96.88 190 THR A CA 1
ATOM 1406 C C . THR A 1 190 ? 10.015 -3.231 -9.534 1.00 96.88 190 THR A C 1
ATOM 1408 O O . THR A 1 190 ? 10.326 -2.474 -8.612 1.00 96.88 190 THR A O 1
ATOM 1411 N N . GLN A 1 191 ? 8.768 -3.325 -9.989 1.00 97.19 191 GLN A N 1
ATOM 1412 C CA . GLN A 1 191 ? 7.591 -2.869 -9.251 1.00 97.19 191 GLN A CA 1
ATOM 1413 C C . GLN A 1 191 ? 6.900 -4.078 -8.619 1.00 97.19 191 GLN A C 1
ATOM 1415 O O . GLN A 1 191 ? 6.777 -5.120 -9.256 1.00 97.19 191 GLN A O 1
ATOM 1420 N N . TYR A 1 192 ? 6.421 -3.912 -7.396 1.00 97.62 192 TYR A N 1
ATOM 1421 C CA . TYR A 1 192 ? 5.671 -4.906 -6.645 1.00 97.62 192 TYR A CA 1
ATOM 1422 C C . TYR A 1 192 ? 4.230 -4.435 -6.482 1.00 97.62 192 TYR A C 1
ATOM 1424 O O . TYR A 1 192 ? 4.008 -3.287 -6.093 1.00 97.62 192 TYR A O 1
ATOM 1432 N N . THR A 1 193 ? 3.277 -5.322 -6.740 1.00 97.88 193 THR A N 1
ATOM 1433 C CA . THR A 1 193 ? 1.885 -5.184 -6.304 1.00 97.88 193 THR A CA 1
ATOM 1434 C C . THR A 1 193 ? 1.678 -6.173 -5.166 1.00 97.88 193 THR A C 1
ATOM 1436 O O . THR A 1 193 ? 1.741 -7.383 -5.367 1.00 97.88 193 THR A O 1
ATOM 1439 N N . ILE A 1 194 ? 1.490 -5.660 -3.956 1.00 98.44 194 ILE A N 1
ATOM 1440 C CA . ILE A 1 194 ? 1.414 -6.455 -2.730 1.00 98.44 194 ILE A CA 1
ATOM 1441 C C . ILE A 1 194 ? -0.008 -6.354 -2.202 1.00 98.44 194 ILE A C 1
ATOM 1443 O O . ILE A 1 194 ? -0.451 -5.271 -1.821 1.00 98.44 194 ILE A O 1
ATOM 1447 N N . THR A 1 195 ? -0.724 -7.471 -2.177 1.00 98.44 195 THR A N 1
ATOM 1448 C CA . THR A 1 195 ? -2.055 -7.556 -1.579 1.00 98.44 195 THR A CA 1
ATOM 1449 C C . THR A 1 195 ? -1.921 -8.025 -0.142 1.00 98.44 195 THR A C 1
ATOM 1451 O O . THR A 1 195 ? -1.327 -9.070 0.139 1.00 98.44 195 THR A O 1
ATOM 1454 N N . CYS A 1 196 ? -2.517 -7.265 0.763 1.00 98.50 196 CYS A N 1
ATOM 1455 C CA . CYS A 1 196 ? -2.523 -7.528 2.187 1.00 98.50 196 CYS A CA 1
ATOM 1456 C C . CYS A 1 196 ? -3.947 -7.729 2.693 1.00 98.50 196 CYS A C 1
ATOM 1458 O O . CYS A 1 196 ? -4.836 -6.955 2.353 1.00 98.50 196 CYS A O 1
ATOM 1460 N N . GLU A 1 197 ? -4.130 -8.707 3.570 1.00 98.12 197 GLU A N 1
ATOM 1461 C CA . GLU A 1 197 ? -5.266 -8.776 4.482 1.00 98.12 197 GLU A CA 1
ATOM 1462 C C . GLU A 1 197 ? -5.126 -7.674 5.541 1.00 98.12 197 GLU A C 1
ATOM 1464 O O . GLU A 1 197 ? -4.042 -7.470 6.108 1.00 98.12 197 GLU A O 1
ATOM 1469 N N . VAL A 1 198 ? -6.218 -6.962 5.814 1.00 96.69 198 VAL A N 1
ATOM 1470 C CA . VAL A 1 198 ? -6.296 -5.974 6.889 1.00 96.69 198 VAL A CA 1
ATOM 1471 C C . VAL A 1 198 ? -6.648 -6.689 8.186 1.00 96.69 198 VAL A C 1
ATOM 1473 O O . VAL A 1 198 ? -7.764 -7.161 8.376 1.00 96.69 198 VAL A O 1
ATOM 1476 N N . LEU A 1 199 ? -5.689 -6.734 9.107 1.00 94.06 199 LEU A N 1
ATOM 1477 C CA . LEU A 1 199 ? -5.865 -7.372 10.412 1.00 94.06 199 LEU A CA 1
ATOM 1478 C C . LEU A 1 199 ? -6.622 -6.475 11.394 1.00 94.06 199 LEU A C 1
ATOM 1480 O O . LEU A 1 199 ? -7.304 -6.961 12.294 1.00 94.06 199 LEU A O 1
ATOM 1484 N N . ALA A 1 200 ? -6.420 -5.163 11.274 1.00 91.25 200 ALA A N 1
ATOM 1485 C CA . ALA A 1 200 ? -6.881 -4.182 12.243 1.00 91.25 200 ALA A CA 1
ATOM 1486 C C . ALA A 1 200 ? -6.735 -2.750 11.711 1.00 91.25 200 ALA A C 1
ATOM 1488 O O . ALA A 1 200 ? -5.837 -2.462 10.916 1.00 91.25 200 ALA A O 1
ATOM 1489 N N . ILE A 1 201 ? -7.570 -1.842 12.221 1.00 92.69 201 ILE A N 1
ATOM 1490 C CA . ILE A 1 201 ? -7.429 -0.392 12.045 1.00 92.69 201 ILE A CA 1
ATOM 1491 C C . ILE A 1 201 ? -7.400 0.249 13.430 1.00 92.69 201 ILE A C 1
ATOM 1493 O O . ILE A 1 201 ? -8.330 0.083 14.218 1.00 92.69 201 ILE A O 1
ATOM 1497 N N . GLU A 1 202 ? -6.360 1.023 13.709 1.00 91.31 202 GLU A N 1
ATOM 1498 C CA . GLU A 1 202 ? -6.251 1.843 14.910 1.00 91.31 202 GLU A CA 1
ATOM 1499 C C . GLU A 1 202 ? -6.442 3.320 14.576 1.00 91.31 202 GLU A C 1
ATOM 1501 O O . GLU A 1 202 ? -5.836 3.832 13.635 1.00 91.31 202 GLU A O 1
ATOM 1506 N N . ASP A 1 203 ? -7.209 4.031 15.399 1.00 89.12 203 ASP A N 1
ATOM 1507 C CA . ASP A 1 203 ? -7.090 5.484 15.514 1.00 89.12 203 ASP A CA 1
ATOM 1508 C C . ASP A 1 203 ? -5.921 5.799 16.452 1.00 89.12 203 ASP A C 1
ATOM 1510 O O . ASP A 1 203 ? -6.022 5.621 17.666 1.00 89.12 203 ASP A O 1
ATOM 1514 N N . VAL A 1 204 ? -4.812 6.272 15.884 1.00 85.12 204 VAL A N 1
ATOM 1515 C CA . VAL A 1 204 ? -3.621 6.734 16.620 1.00 85.12 204 VAL A CA 1
ATOM 1516 C C . VAL A 1 204 ? -3.658 8.252 16.855 1.00 85.12 204 VAL A C 1
ATOM 1518 O O . VAL A 1 204 ? -2.641 8.902 17.108 1.00 85.12 204 VAL A O 1
ATOM 1521 N N . GLY A 1 205 ? -4.848 8.837 16.690 1.00 66.62 205 GLY A N 1
ATOM 1522 C CA . GLY A 1 205 ? -5.111 10.261 16.646 1.00 66.62 205 GLY A CA 1
ATOM 1523 C C . GLY A 1 205 ? -5.620 10.887 17.936 1.00 66.62 205 GLY A C 1
ATOM 1524 O O . GLY A 1 205 ? -5.467 12.103 18.075 1.00 66.62 205 GLY A O 1
ATOM 1525 N N . ASN A 1 206 ? -6.156 10.104 18.877 1.00 55.16 206 ASN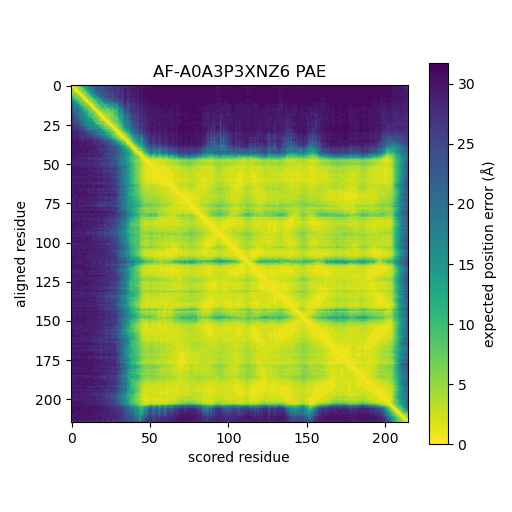 A N 1
ATOM 1526 C CA . ASN A 1 206 ? -6.645 10.601 20.163 1.00 55.16 206 ASN A CA 1
ATOM 1527 C C . ASN A 1 206 ? -5.475 10.968 21.092 1.00 55.16 206 ASN A C 1
ATOM 1529 O O . ASN A 1 206 ? -5.188 10.289 22.068 1.00 55.16 206 ASN A O 1
ATOM 1533 N N . SER A 1 207 ? -4.829 12.108 20.858 1.00 44.78 207 SER A N 1
ATOM 1534 C CA . SER A 1 207 ? -4.244 12.851 21.973 1.00 44.78 207 SER A CA 1
ATOM 1535 C C . SER A 1 207 ? -5.410 13.276 22.863 1.00 44.78 207 SER A C 1
ATOM 1537 O O . SER A 1 207 ? -6.116 14.244 22.570 1.00 44.78 207 SER A O 1
ATOM 1539 N N . VAL A 1 208 ? -5.680 12.474 23.891 1.00 43.56 208 VAL A N 1
ATOM 1540 C CA . VAL A 1 208 ? -6.622 12.785 24.958 1.00 43.56 208 VAL A CA 1
ATOM 1541 C C . VAL A 1 208 ? -6.354 14.201 25.435 1.00 43.56 208 VAL A C 1
ATOM 1543 O O . VAL A 1 208 ? -5.209 14.613 25.613 1.00 43.56 208 VAL A O 1
ATOM 1546 N N . LYS A 1 209 ? -7.448 14.938 25.628 1.00 41.78 20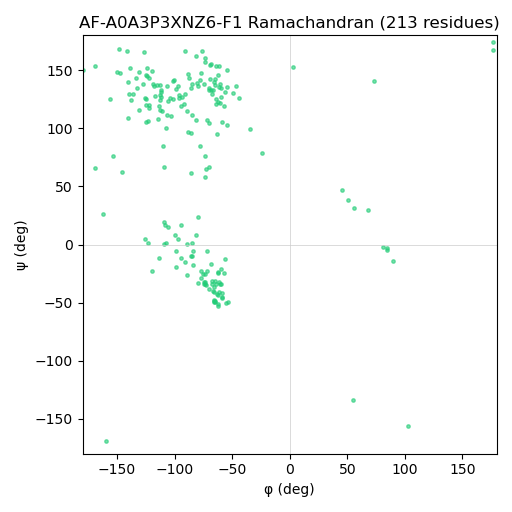9 LYS A N 1
ATOM 1547 C CA . LYS A 1 209 ? -7.532 16.099 26.504 1.00 41.78 209 LYS A CA 1
ATOM 1548 C C . LYS A 1 209 ? -6.622 15.873 27.718 1.00 41.78 209 LYS A C 1
ATOM 1550 O O . LYS A 1 209 ? -7.047 15.229 28.673 1.00 41.78 209 LYS A O 1
ATOM 1555 N N . LEU A 1 210 ? -5.415 16.434 27.722 1.00 39.34 210 LEU A N 1
ATOM 1556 C CA . LEU A 1 210 ? -4.659 16.662 28.950 1.00 39.34 210 LEU A CA 1
ATOM 1557 C C . LEU A 1 210 ? -5.385 17.776 29.713 1.00 39.34 210 LEU A C 1
ATOM 1559 O O . LEU A 1 210 ? -4.909 18.895 29.857 1.00 39.34 210 LEU A O 1
ATOM 1563 N N . GLY A 1 211 ? -6.597 17.465 30.171 1.00 38.16 211 GLY A N 1
ATOM 1564 C CA . GLY A 1 211 ? -7.297 18.172 31.222 1.00 38.16 211 GLY A CA 1
ATOM 1565 C C . GLY A 1 211 ? -6.650 17.818 32.551 1.00 38.16 211 GLY A C 1
ATOM 1566 O O . GLY A 1 211 ? -7.315 17.303 33.439 1.00 38.16 211 GLY A O 1
ATOM 1567 N N . MET A 1 212 ? -5.352 18.088 32.683 1.00 35.78 212 MET A N 1
ATOM 1568 C CA . MET A 1 212 ? -4.789 18.409 33.982 1.00 35.78 212 MET A CA 1
ATOM 1569 C C . MET A 1 212 ? -5.171 19.863 34.247 1.00 35.78 212 MET A C 1
ATOM 1571 O O . MET A 1 212 ? -4.419 20.789 33.953 1.00 35.78 212 MET A O 1
ATOM 1575 N N . GLN A 1 213 ? -6.376 20.066 34.786 1.00 37.78 213 GLN A N 1
ATOM 1576 C CA . GLN A 1 213 ? -6.536 21.152 35.743 1.00 37.78 213 GLN A CA 1
ATOM 1577 C C . GLN A 1 213 ? -5.549 20.836 36.866 1.00 37.78 213 GLN A C 1
ATOM 1579 O O . GLN A 1 213 ? -5.734 19.868 37.602 1.00 37.78 213 GLN A O 1
ATOM 1584 N N . MET A 1 214 ? -4.442 21.574 36.914 1.00 31.19 214 MET A N 1
ATOM 1585 C CA . MET A 1 214 ? -3.594 21.559 38.098 1.00 31.19 214 MET A CA 1
ATOM 1586 C C . MET A 1 214 ? -4.400 22.165 39.258 1.00 31.19 214 MET A C 1
ATOM 1588 O O . MET A 1 214 ? -5.111 23.147 39.013 1.00 31.19 214 MET A O 1
ATOM 1592 N N . PRO A 1 215 ? -4.345 21.580 40.467 1.00 48.72 215 PRO A N 1
ATOM 1593 C CA . PRO A 1 215 ? -4.837 22.245 41.668 1.00 48.72 215 PRO A CA 1
ATOM 1594 C C . PRO A 1 215 ? -4.076 23.549 41.944 1.00 48.72 215 PRO A C 1
ATOM 1596 O O . PRO A 1 215 ? -2.893 23.650 41.536 1.00 48.72 215 PRO A O 1
#

Sequence (215 aa):
MKALGRSAGVARKFSFLVVFAVLCGAMLSAQPYVDAYSSATEQAMKSMLTGDAFKAAAKAIEAGSADLANLATSKAPGYTAPKSYLANVMSVNPDGSVGISTISQWQYIASDFGADHAILQLTWGQNAVNLAEVGHRGSLFIPGVSVNGKSYRFLIHLKVVNVEEMKYTDEAFNAGLFNAYYSGAAGKKTQYTITCEVLAIEDVGNSVKLGMQMP

Organism: NCBI:txid156406

Radius of gyration: 28.74 Å; Cα contacts (8 Å, |Δi|>4): 379; chains: 1; bounding box: 49×65×110 Å

Nearest PDB structures (foldseek):
  3in6-assembly1_B  TM=6.263E-01  e=6.760E-04  Syntrophomonas wolfei subsp. wolfei str. Goettingen G311
  3rh7-assembly2_D  TM=6.084E-01  e=1.502E-02  Sinorhizobium meliloti 1021
  8ct0-assembly4_E  TM=6.120E-01  e=2.340E-02  Kitasatospora aureofaciens
  8ct0-assembly2_B  TM=6.096E-01  e=2.213E-02  Kitasatospora aureofaciens
  7eg5-assembly1_B  TM=6.070E-01  e=3.262E-02  Lactococcus lactis subsp. lactis Il1403

Mean predicted aligned error: 12.58 Å

pLDDT: mean 80.79, std 21.95, range [31.19, 98.56]

Foldseek 3Di:
DDDDDDDDDDDDDPPVVVVVVVVVVVVPPPDPPDPPPDPPDPPQLKDWDDDPRVVLVLVLQQQQAWPQDFQLQCPDPPDDTRRHFWKWKWAAAPVRDIDIDIDRHKHWADDPDDFTKIKDKDWDDRSCVQQQDAQRKIWIWGQFGAGPNDTFIKIWIWGWHDKDKDFADPVCVVSRVGGSPHPCVVVSTIIMTTMTTTPTMMGSPPPDPPPPPDD

Secondary structure (DSSP, 8-state):
-----------SSSHHHHHHHHHHHTTSS------S--S---TTS-EE--HHHHHHHHHHHHHTS----BHHHHTSTT-----PPPEEEEEE-TTSPEEEEEES-EEEE--SSS--EEEEEEESSHHHHHHSSTT-EEEEEEEEEEETTEEEEEEEEEEEEEEEEE---HHHHHTT-SBTT---GGGTPPEEEEEEEEEEEEE------------

Solvent-accessible surface area (backbone atoms only — not comparable to full-atom values): 12580 Å² total; per-residue (Å²): 134,90,80,89,82,90,86,80,88,88,83,85,76,69,76,67,59,56,57,54,52,56,59,59,59,70,70,73,73,78,68,74,88,72,75,91,82,66,82,87,62,60,77,71,37,45,45,78,49,56,72,70,61,31,55,50,47,45,54,44,49,31,72,28,24,28,85,67,50,21,36,44,57,64,65,39,89,91,58,73,83,66,71,42,56,64,30,31,44,34,26,60,43,99,88,69,48,79,40,78,44,83,44,65,41,33,31,43,47,77,47,98,76,76,71,29,36,37,38,39,58,35,48,66,47,70,56,38,62,54,44,63,44,73,70,30,57,38,33,42,37,32,80,70,46,66,52,96,89,43,78,36,20,38,42,32,35,34,32,26,69,43,71,46,77,48,71,60,43,73,66,48,56,75,63,20,67,47,48,62,81,64,75,26,69,91,73,59,33,37,35,35,45,32,35,20,41,47,78,47,42,26,39,62,50,43,77,63,81,82,75,70,76,73,130